Protein AF-A0A8A4TXS0-F1 (afdb_monomer_lite)

Organism: Sulfidibacter corallicola (NCBI:txid2818388)

Radius of gyration: 33.43 Å; chains: 1; bounding box: 64×79×86 Å

Structure (mmCIF, N/CA/C/O backbone):
data_AF-A0A8A4TXS0-F1
#
_entry.id   AF-A0A8A4TXS0-F1
#
loop_
_atom_site.group_PDB
_atom_site.id
_atom_site.type_symbol
_atom_site.label_atom_id
_atom_site.label_alt_id
_atom_site.label_comp_id
_atom_site.label_asym_id
_atom_site.label_entity_id
_atom_site.label_seq_id
_atom_site.pdbx_PDB_ins_code
_atom_site.Cartn_x
_atom_site.Cartn_y
_atom_site.Cartn_z
_atom_site.occupancy
_atom_site.B_iso_or_equiv
_atom_site.auth_seq_id
_atom_site.auth_comp_id
_atom_site.auth_asym_id
_atom_site.auth_atom_id
_atom_site.pdbx_PDB_model_num
ATOM 1 N N . MET A 1 1 ? 16.912 -12.244 -29.358 1.00 92.44 1 MET A N 1
ATOM 2 C CA . MET A 1 1 ? 16.672 -13.204 -28.238 1.00 92.44 1 MET A CA 1
ATOM 3 C C . MET A 1 1 ? 15.170 -13.400 -27.939 1.00 92.44 1 MET A C 1
ATOM 5 O O . MET A 1 1 ? 14.396 -12.482 -28.189 1.00 92.44 1 MET A O 1
ATOM 9 N N . GLN A 1 2 ? 14.747 -14.559 -27.403 1.00 96.00 2 GLN A N 1
ATOM 10 C CA . GLN A 1 2 ? 13.373 -14.809 -26.919 1.00 96.00 2 GLN A CA 1
ATOM 11 C C . GLN A 1 2 ? 13.394 -15.353 -25.478 1.00 96.00 2 GLN A C 1
ATOM 13 O O . GLN A 1 2 ? 14.174 -16.252 -25.176 1.00 96.00 2 GLN A O 1
ATOM 18 N N . LEU A 1 3 ? 12.545 -14.811 -24.601 1.00 96.94 3 LEU A N 1
ATOM 19 C CA . LEU A 1 3 ? 12.417 -15.172 -23.186 1.00 96.94 3 LEU A CA 1
ATOM 20 C C . LEU A 1 3 ? 11.009 -15.675 -22.868 1.00 96.94 3 LEU A C 1
ATOM 22 O O . LEU A 1 3 ? 10.027 -14.974 -23.108 1.00 96.94 3 LEU A O 1
ATOM 26 N N . ASP A 1 4 ? 10.912 -16.859 -22.271 1.00 98.06 4 ASP A N 1
ATOM 27 C CA . ASP A 1 4 ? 9.645 -17.430 -21.812 1.00 98.06 4 ASP A CA 1
ATOM 28 C C . ASP A 1 4 ? 9.462 -17.210 -20.305 1.00 98.06 4 ASP A C 1
ATOM 30 O O . ASP A 1 4 ? 10.236 -17.712 -19.491 1.00 98.06 4 ASP A O 1
ATOM 34 N N . LEU A 1 5 ? 8.441 -16.434 -19.936 1.00 97.94 5 LEU A N 1
ATOM 35 C CA . LEU A 1 5 ? 8.094 -16.079 -18.557 1.00 97.94 5 LEU A CA 1
ATOM 36 C C . LEU A 1 5 ? 6.723 -16.626 -18.141 1.00 97.94 5 LEU A C 1
ATOM 38 O O . LEU A 1 5 ? 6.104 -16.102 -17.211 1.00 97.94 5 LEU A O 1
ATOM 42 N N . ARG A 1 6 ? 6.206 -17.644 -18.833 1.00 97.62 6 ARG A N 1
ATOM 43 C CA . ARG A 1 6 ? 4.956 -18.302 -18.432 1.00 97.62 6 ARG A CA 1
ATOM 44 C C . ARG A 1 6 ? 5.103 -18.963 -17.063 1.00 97.62 6 ARG A C 1
ATOM 46 O O . ARG A 1 6 ? 6.147 -19.532 -16.747 1.00 97.62 6 ARG A O 1
ATOM 53 N N . GLY A 1 7 ? 4.071 -18.837 -16.231 1.00 96.62 7 GLY A N 1
ATOM 54 C CA . GLY A 1 7 ? 4.078 -19.342 -14.853 1.00 96.62 7 GLY A CA 1
ATOM 55 C C . GLY A 1 7 ? 5.021 -18.616 -13.881 1.00 96.62 7 GLY A C 1
ATOM 56 O O . GLY A 1 7 ? 5.076 -18.985 -12.709 1.00 96.62 7 GLY A O 1
ATOM 57 N N . GLN A 1 8 ? 5.750 -17.583 -14.318 1.00 97.75 8 GLN A N 1
ATOM 58 C CA . GLN A 1 8 ? 6.626 -16.809 -13.438 1.00 97.75 8 GLN A CA 1
ATOM 59 C C . GLN A 1 8 ? 5.833 -15.785 -12.623 1.00 97.75 8 GLN A C 1
ATOM 61 O O . GLN A 1 8 ? 4.894 -15.150 -13.111 1.00 97.75 8 GLN A O 1
ATOM 66 N N . THR A 1 9 ? 6.253 -15.562 -11.376 1.00 96.94 9 THR A N 1
ATOM 67 C CA . THR A 1 9 ? 5.721 -14.451 -10.574 1.00 96.94 9 THR A CA 1
ATOM 68 C C . THR A 1 9 ? 6.186 -13.106 -11.138 1.00 96.94 9 THR A C 1
ATOM 70 O O . THR A 1 9 ? 7.223 -13.013 -11.797 1.00 96.94 9 THR A O 1
ATOM 73 N N . VAL A 1 10 ? 5.459 -12.025 -10.830 1.00 96.06 10 VAL A N 1
ATOM 74 C CA . VAL A 1 10 ? 5.816 -10.660 -11.268 1.00 96.06 10 VAL A CA 1
ATOM 75 C C . VAL A 1 10 ? 7.258 -10.301 -10.886 1.00 96.06 10 VAL A C 1
ATOM 77 O O . VAL A 1 10 ? 7.999 -9.760 -11.704 1.00 96.06 10 VAL A O 1
ATOM 80 N N . THR A 1 11 ? 7.677 -10.638 -9.664 1.00 95.81 11 THR A N 1
ATOM 81 C CA . THR A 1 11 ? 9.030 -10.356 -9.167 1.00 95.81 11 THR A CA 1
ATOM 82 C C . THR A 1 11 ? 10.101 -11.108 -9.962 1.00 95.81 11 THR A C 1
ATOM 84 O O . THR A 1 11 ? 11.094 -10.502 -10.362 1.00 95.81 11 THR A O 1
ATOM 87 N N . GLN A 1 12 ? 9.888 -12.401 -10.236 1.00 97.31 12 GLN A N 1
ATOM 88 C CA . GLN A 1 12 ? 10.810 -13.224 -11.029 1.00 97.31 12 GLN A CA 1
ATOM 89 C C . GLN A 1 12 ? 10.898 -12.729 -12.473 1.00 97.31 12 GLN A C 1
ATOM 91 O O . GLN A 1 12 ? 11.994 -12.520 -12.982 1.00 97.31 12 GLN A O 1
ATOM 96 N N . ALA A 1 13 ? 9.753 -12.460 -13.104 1.00 97.94 13 ALA A N 1
ATOM 97 C CA . ALA A 1 13 ? 9.686 -11.954 -14.469 1.00 97.94 13 ALA A CA 1
ATOM 98 C C . ALA A 1 13 ? 10.489 -10.653 -14.641 1.00 97.94 13 ALA A C 1
ATOM 100 O O . ALA A 1 13 ? 11.271 -10.524 -15.581 1.00 97.94 13 ALA A O 1
ATOM 101 N N . ILE A 1 14 ? 10.354 -9.704 -13.707 1.00 97.75 14 ILE A N 1
ATOM 102 C CA . ILE A 1 14 ? 11.114 -8.445 -13.738 1.00 97.75 14 ILE A CA 1
ATOM 103 C C . ILE A 1 14 ? 12.617 -8.692 -13.562 1.00 97.75 14 ILE A C 1
ATOM 105 O O . ILE A 1 14 ? 13.412 -8.038 -14.235 1.00 97.75 14 ILE A O 1
ATOM 109 N N . ALA A 1 15 ? 13.016 -9.602 -12.669 1.00 97.56 15 ALA A N 1
ATOM 110 C CA . ALA A 1 15 ? 14.424 -9.919 -12.441 1.00 97.56 15 ALA A CA 1
ATOM 111 C C . ALA A 1 15 ? 15.074 -10.534 -13.690 1.00 97.56 15 ALA A C 1
ATOM 113 O O . ALA A 1 15 ? 16.132 -10.072 -14.111 1.00 97.56 15 ALA A O 1
ATOM 114 N N . ILE A 1 16 ? 14.398 -11.497 -14.325 1.00 97.62 16 ILE A N 1
ATOM 115 C CA . ILE A 1 16 ? 14.881 -12.153 -15.546 1.00 97.62 16 ILE A CA 1
ATOM 116 C C . ILE A 1 16 ? 15.005 -11.136 -16.691 1.00 97.62 16 ILE A C 1
ATOM 118 O O . ILE A 1 16 ? 16.021 -11.103 -17.377 1.00 97.62 16 ILE A O 1
ATOM 122 N N . VAL A 1 17 ? 14.009 -10.261 -16.877 1.00 97.19 17 VAL A N 1
ATOM 123 C CA . VAL A 1 17 ? 14.053 -9.234 -17.934 1.00 97.19 17 VAL A CA 1
ATOM 124 C C . VAL A 1 17 ? 15.145 -8.196 -17.685 1.00 97.19 17 VAL A C 1
ATOM 126 O O . VAL A 1 17 ? 15.748 -7.723 -18.640 1.00 97.19 17 VAL A O 1
ATOM 129 N N . ARG A 1 18 ? 15.425 -7.835 -16.427 1.00 96.44 18 ARG A N 1
ATOM 130 C CA . ARG A 1 18 ? 16.551 -6.945 -16.098 1.00 96.44 18 ARG A CA 1
ATOM 131 C C . ARG A 1 18 ? 17.886 -7.578 -16.457 1.00 96.44 18 ARG A C 1
ATOM 133 O O . ARG A 1 18 ? 18.656 -6.942 -17.157 1.00 96.44 18 ARG A O 1
ATOM 140 N N . GLN A 1 19 ? 18.095 -8.827 -16.050 1.00 95.88 19 GLN A N 1
ATOM 141 C CA . GLN A 1 19 ? 19.307 -9.565 -16.392 1.00 95.88 19 GLN A CA 1
ATOM 142 C C . GLN A 1 19 ? 19.479 -9.655 -17.915 1.00 95.88 19 GLN A C 1
ATOM 144 O O . GLN A 1 19 ? 20.524 -9.310 -18.447 1.00 95.88 19 GLN A O 1
ATOM 149 N N . ALA A 1 20 ? 18.405 -9.995 -18.631 1.00 95.31 20 ALA A N 1
ATOM 150 C CA . ALA A 1 20 ? 18.398 -10.034 -20.088 1.00 95.31 20 ALA A CA 1
ATOM 151 C C . ALA A 1 20 ? 18.689 -8.671 -20.742 1.00 95.31 20 ALA A C 1
ATOM 153 O O . ALA A 1 20 ? 19.286 -8.635 -21.809 1.00 95.31 20 ALA A O 1
ATOM 154 N N . LEU A 1 21 ? 18.266 -7.556 -20.137 1.00 93.75 21 LEU A N 1
ATOM 155 C CA . LEU A 1 21 ? 18.580 -6.206 -20.621 1.00 93.75 21 LEU A CA 1
ATOM 156 C C . LEU A 1 21 ? 20.041 -5.818 -20.390 1.00 93.75 21 LEU A C 1
ATOM 158 O O . LEU A 1 21 ? 20.568 -5.027 -21.169 1.00 93.75 21 LEU A O 1
ATOM 162 N N . ASP A 1 22 ? 20.655 -6.327 -19.325 1.00 92.44 22 ASP A N 1
ATOM 163 C CA . ASP A 1 22 ? 22.059 -6.076 -19.003 1.00 92.44 22 ASP A CA 1
ATOM 164 C C . ASP A 1 22 ? 22.991 -6.924 -19.890 1.00 92.44 22 ASP A C 1
ATOM 166 O O . ASP A 1 22 ? 24.043 -6.438 -20.302 1.00 92.44 22 ASP A O 1
ATOM 170 N N . ASP A 1 23 ? 22.564 -8.142 -20.245 1.00 91.25 23 ASP A N 1
ATOM 171 C CA . ASP A 1 23 ? 23.327 -9.087 -21.074 1.00 91.25 23 ASP A CA 1
ATOM 172 C C . ASP A 1 23 ? 23.085 -8.916 -22.590 1.00 91.25 23 ASP A C 1
ATOM 174 O O . ASP A 1 23 ? 23.825 -9.463 -23.409 1.00 91.25 23 ASP A O 1
ATOM 178 N N . ALA A 1 24 ? 22.038 -8.191 -23.001 1.00 88.44 24 ALA A N 1
ATOM 179 C CA . ALA A 1 24 ? 21.684 -8.058 -24.413 1.00 88.44 24 ALA A CA 1
ATOM 180 C C . ALA A 1 24 ? 22.645 -7.130 -25.176 1.00 88.44 24 ALA A C 1
ATOM 182 O O . ALA A 1 24 ? 22.600 -5.907 -25.036 1.00 88.44 24 ALA A O 1
ATOM 183 N N . GLU A 1 25 ? 23.431 -7.714 -26.082 1.00 82.25 25 GLU A N 1
ATOM 184 C CA . GLU A 1 25 ? 24.101 -6.987 -27.172 1.00 82.25 25 GLU A CA 1
ATOM 185 C C . GLU A 1 25 ? 23.137 -6.672 -28.335 1.00 82.25 25 GLU A C 1
ATOM 187 O O . GLU A 1 25 ? 23.331 -5.708 -29.081 1.00 82.25 25 GLU A O 1
ATOM 192 N N . ASP A 1 26 ? 22.070 -7.470 -28.467 1.00 75.25 26 ASP A N 1
ATOM 193 C CA . ASP A 1 26 ? 21.032 -7.328 -29.489 1.00 75.25 26 ASP A CA 1
ATOM 194 C C . ASP A 1 26 ? 20.205 -6.048 -29.306 1.00 75.25 26 ASP A C 1
ATOM 196 O O . ASP A 1 26 ? 19.990 -5.570 -28.192 1.00 75.25 26 ASP A O 1
ATOM 200 N N . THR A 1 27 ? 19.661 -5.537 -30.417 1.00 82.12 27 THR A N 1
ATOM 201 C CA . THR A 1 27 ? 18.795 -4.342 -30.455 1.00 82.12 27 THR A CA 1
ATOM 202 C C . THR A 1 27 ? 17.325 -4.621 -30.137 1.00 82.12 27 THR A C 1
ATOM 204 O O . THR A 1 27 ? 16.600 -3.683 -29.795 1.00 82.12 27 THR A O 1
ATOM 207 N N . GLU A 1 28 ? 16.857 -5.872 -30.247 1.00 93.94 28 GLU A N 1
ATOM 208 C CA . GLU A 1 28 ? 15.466 -6.250 -29.962 1.00 93.94 28 GLU A CA 1
ATOM 209 C C . GLU A 1 28 ? 15.355 -7.684 -29.402 1.00 93.94 28 GLU A C 1
ATOM 211 O O . GLU A 1 28 ? 16.014 -8.612 -29.880 1.00 93.94 28 GLU A O 1
ATOM 216 N N . PHE A 1 29 ? 14.491 -7.895 -28.401 1.00 95.44 29 PHE A N 1
ATOM 217 C CA . PHE A 1 29 ? 14.144 -9.236 -27.911 1.00 95.44 29 PHE A CA 1
ATOM 218 C C . PHE A 1 29 ? 12.665 -9.366 -27.531 1.00 95.44 29 PHE A C 1
ATOM 220 O O . PHE A 1 29 ? 11.990 -8.383 -27.216 1.00 95.44 29 PHE A O 1
ATOM 227 N N . GLU A 1 30 ? 12.156 -10.598 -27.579 1.00 96.75 30 GLU A N 1
ATOM 228 C CA . GLU A 1 30 ? 10.759 -10.925 -27.288 1.00 96.75 30 GLU A CA 1
ATOM 229 C C . GLU A 1 30 ? 10.609 -11.598 -25.925 1.00 96.75 30 GLU A C 1
ATOM 231 O O . GLU A 1 30 ? 11.392 -12.471 -25.564 1.00 96.75 30 GLU A O 1
ATOM 236 N N . VAL A 1 31 ? 9.566 -11.232 -25.186 1.00 97.69 31 VAL A N 1
ATOM 237 C CA . VAL A 1 31 ? 9.211 -11.819 -23.893 1.00 97.69 31 VAL A CA 1
ATOM 238 C C . VAL A 1 31 ? 7.793 -12.372 -23.969 1.00 97.69 31 VAL A C 1
ATOM 240 O O . VAL A 1 31 ? 6.864 -11.639 -24.301 1.00 97.69 31 VAL A O 1
ATOM 243 N N . ILE A 1 32 ? 7.607 -13.648 -23.650 1.00 98.25 32 ILE A N 1
ATOM 244 C CA . ILE A 1 32 ? 6.308 -14.325 -23.671 1.00 98.25 32 ILE A CA 1
ATOM 245 C C . ILE A 1 32 ? 5.803 -14.482 -22.237 1.00 98.25 32 ILE A C 1
ATOM 247 O O . ILE A 1 32 ? 6.522 -14.976 -21.376 1.00 98.25 32 ILE A O 1
ATOM 251 N N . THR A 1 33 ? 4.560 -14.090 -21.966 1.00 98.06 33 THR A N 1
ATOM 252 C CA . THR A 1 33 ? 3.911 -14.300 -20.662 1.00 98.06 33 THR A CA 1
ATOM 253 C C . THR A 1 33 ? 2.434 -14.643 -20.834 1.00 98.06 33 THR A C 1
ATOM 255 O O . THR A 1 33 ? 1.785 -14.181 -21.766 1.00 98.06 33 THR A O 1
ATOM 258 N N . ASP A 1 34 ? 1.889 -15.460 -19.943 1.00 97.62 34 ASP A N 1
ATOM 259 C CA . ASP A 1 34 ? 0.471 -15.836 -19.862 1.00 97.62 34 ASP A CA 1
ATOM 260 C C . ASP A 1 34 ? -0.335 -14.927 -18.917 1.00 97.62 34 ASP A C 1
ATOM 262 O O . ASP A 1 34 ? -1.563 -14.983 -18.889 1.00 97.62 34 ASP A O 1
ATOM 266 N N . SER A 1 35 ? 0.337 -14.048 -18.168 1.00 97.56 35 SER A N 1
ATOM 267 C CA . SER A 1 35 ? -0.288 -13.205 -17.151 1.00 97.56 35 SER A CA 1
ATOM 268 C C . SER A 1 35 ? -0.388 -11.744 -17.583 1.00 97.56 35 SER A C 1
ATOM 270 O O . SER A 1 35 ? 0.608 -11.062 -17.844 1.00 97.56 35 SER A O 1
ATOM 272 N N . GLU A 1 36 ? -1.613 -11.214 -17.582 1.00 96.94 36 GLU A N 1
ATOM 273 C CA . GLU A 1 36 ? -1.869 -9.793 -17.844 1.00 96.94 36 GLU A CA 1
ATOM 274 C C . GLU A 1 36 ? -1.258 -8.885 -16.762 1.00 96.94 36 GLU A C 1
ATOM 276 O O . GLU A 1 36 ? -0.778 -7.786 -17.057 1.00 96.94 36 GLU A O 1
ATOM 281 N N . VAL A 1 37 ? -1.190 -9.374 -15.519 1.00 96.00 37 VAL A N 1
ATOM 282 C CA . VAL A 1 37 ? -0.549 -8.661 -14.406 1.00 96.00 37 VAL A CA 1
ATOM 283 C C . VAL A 1 37 ? 0.957 -8.549 -14.645 1.00 96.00 37 VAL A C 1
ATOM 285 O O . VAL A 1 37 ? 1.532 -7.474 -14.457 1.00 96.00 37 VAL A O 1
ATOM 288 N N . VAL A 1 38 ? 1.602 -9.626 -15.103 1.00 97.31 38 VAL A N 1
ATOM 289 C CA . VAL A 1 38 ? 3.035 -9.620 -15.442 1.00 97.31 38 VAL A CA 1
ATOM 290 C C . VAL A 1 38 ? 3.302 -8.671 -16.610 1.00 97.31 38 VAL A C 1
ATOM 292 O O . VAL A 1 38 ? 4.197 -7.835 -16.513 1.00 97.31 38 VAL A O 1
ATOM 295 N N . LYS A 1 39 ? 2.475 -8.706 -17.663 1.00 97.12 39 LYS A N 1
ATOM 296 C CA . LYS A 1 39 ? 2.551 -7.784 -18.809 1.00 97.12 39 LYS A CA 1
ATOM 297 C C . LYS A 1 39 ? 2.554 -6.308 -18.379 1.00 97.12 39 LYS A C 1
ATOM 299 O O . LYS A 1 39 ? 3.436 -5.557 -18.795 1.00 97.12 39 LYS A O 1
ATOM 304 N N . LEU A 1 40 ? 1.583 -5.885 -17.562 1.00 96.19 40 LEU A N 1
ATOM 305 C CA . LEU A 1 40 ? 1.457 -4.485 -17.128 1.00 96.19 40 LEU A CA 1
ATOM 306 C C . LEU A 1 40 ? 2.629 -4.050 -16.232 1.00 96.19 40 LEU A C 1
ATOM 308 O O . LEU A 1 40 ? 3.128 -2.929 -16.325 1.00 96.19 40 LEU A O 1
ATOM 312 N N . ASN A 1 41 ? 3.098 -4.940 -15.361 1.00 96.81 41 ASN A N 1
ATOM 313 C CA . ASN A 1 41 ? 4.240 -4.634 -14.504 1.00 96.81 41 ASN A CA 1
ATOM 314 C C . ASN A 1 41 ? 5.550 -4.566 -15.298 1.00 96.81 41 ASN A C 1
ATOM 316 O O . ASN A 1 41 ? 6.355 -3.662 -15.063 1.00 96.81 41 ASN A O 1
ATOM 320 N N . LEU A 1 42 ? 5.736 -5.451 -16.282 1.00 97.00 42 LEU A N 1
ATOM 321 C CA . LEU A 1 42 ? 6.872 -5.405 -17.199 1.00 97.00 42 LEU A CA 1
ATOM 322 C C . LEU A 1 42 ? 6.883 -4.112 -18.016 1.00 97.00 42 LEU A C 1
ATOM 324 O O . LEU A 1 42 ? 7.932 -3.479 -18.095 1.00 97.00 42 LEU A O 1
ATOM 328 N N . SER A 1 43 ? 5.740 -3.658 -18.548 1.00 95.69 43 SER A N 1
ATOM 329 C CA . SER A 1 43 ? 5.680 -2.397 -19.307 1.00 95.69 43 SER A CA 1
ATOM 330 C C . SER A 1 43 ? 6.185 -1.215 -18.486 1.00 95.69 43 SER A C 1
ATOM 332 O O . SER A 1 43 ? 7.006 -0.422 -18.948 1.00 95.69 43 SER A O 1
ATOM 334 N N . ASN A 1 44 ? 5.737 -1.133 -17.233 1.00 95.75 44 ASN A N 1
ATOM 335 C CA . ASN A 1 44 ? 6.125 -0.072 -16.314 1.00 95.75 44 ASN A CA 1
ATOM 336 C C . ASN A 1 44 ? 7.599 -0.179 -15.910 1.00 95.75 44 ASN A C 1
ATOM 338 O O . ASN A 1 44 ? 8.288 0.838 -15.824 1.00 95.75 44 ASN A O 1
ATOM 342 N N . ALA A 1 45 ? 8.094 -1.393 -15.662 1.00 96.38 45 ALA A N 1
ATOM 343 C CA . ALA A 1 45 ? 9.489 -1.625 -15.309 1.00 96.38 45 ALA A CA 1
ATOM 344 C C . ALA A 1 45 ? 10.437 -1.258 -16.463 1.00 96.38 45 ALA A C 1
ATOM 346 O O . ALA A 1 45 ? 11.408 -0.536 -16.245 1.00 96.38 45 ALA A O 1
ATOM 347 N N . ILE A 1 46 ? 10.124 -1.687 -17.687 1.00 95.50 46 ILE A N 1
ATOM 348 C CA . ILE A 1 46 ? 10.917 -1.430 -18.897 1.00 95.50 46 ILE A CA 1
ATOM 349 C C . ILE A 1 46 ? 10.920 0.069 -19.237 1.00 95.50 46 ILE A C 1
ATOM 351 O O . ILE A 1 46 ? 11.981 0.644 -19.484 1.00 95.50 46 ILE A O 1
ATOM 355 N N . ALA A 1 47 ? 9.762 0.734 -19.157 1.00 93.75 47 ALA A N 1
ATOM 356 C CA . ALA A 1 47 ? 9.659 2.176 -19.386 1.00 93.75 47 ALA A CA 1
ATOM 357 C C . ALA A 1 47 ? 10.478 2.991 -18.369 1.00 93.75 47 ALA A C 1
ATOM 359 O O . ALA A 1 47 ? 11.143 3.958 -18.741 1.00 93.75 47 ALA A O 1
ATOM 360 N N . LYS A 1 48 ? 10.491 2.583 -17.089 1.00 94.56 48 LYS A N 1
ATOM 361 C CA . LYS A 1 48 ? 11.324 3.213 -16.044 1.00 94.56 48 LYS A CA 1
ATOM 362 C C . LYS A 1 48 ? 12.821 3.086 -16.320 1.00 94.56 48 LYS A C 1
ATOM 364 O O . LYS A 1 48 ? 13.578 3.977 -15.947 1.00 94.56 48 LYS A O 1
ATOM 369 N N . LEU A 1 49 ? 13.239 2.006 -16.975 1.00 92.88 49 LEU A N 1
ATOM 370 C CA . LEU A 1 49 ? 14.623 1.795 -17.403 1.00 92.88 49 LEU A CA 1
ATOM 371 C C . LEU A 1 49 ? 14.979 2.583 -18.679 1.00 92.88 49 LEU A C 1
ATOM 373 O O . LEU A 1 49 ? 16.143 2.620 -19.073 1.00 92.88 49 LEU A O 1
ATOM 377 N N . GLY A 1 50 ? 14.003 3.264 -19.289 1.00 92.56 50 GLY A N 1
ATOM 378 C CA . GLY A 1 50 ? 14.196 4.100 -20.473 1.00 92.56 50 GLY A CA 1
ATOM 379 C C . GLY A 1 50 ? 14.126 3.341 -21.797 1.00 92.56 50 GLY A C 1
ATOM 380 O O . GLY A 1 50 ? 14.548 3.884 -22.816 1.00 92.56 50 GLY A O 1
ATOM 381 N N . TYR A 1 51 ? 13.600 2.115 -21.796 1.00 94.00 51 TYR A N 1
ATOM 382 C CA . TYR A 1 51 ? 13.428 1.303 -22.999 1.00 94.00 51 TYR A CA 1
ATOM 383 C C . TYR A 1 51 ? 11.994 1.388 -23.531 1.00 94.00 51 TYR A C 1
ATOM 385 O O . TYR A 1 51 ? 11.043 1.633 -22.784 1.00 94.00 51 TYR A O 1
ATOM 393 N N . GLN A 1 52 ? 11.834 1.161 -24.836 1.00 93.50 52 GLN A N 1
ATOM 394 C CA . GLN A 1 52 ? 10.521 1.078 -25.473 1.00 93.50 52 GLN A CA 1
ATOM 395 C C . GLN A 1 52 ? 10.075 -0.381 -25.563 1.00 93.50 52 GLN A C 1
ATOM 397 O O . GLN A 1 52 ? 10.865 -1.262 -25.902 1.00 93.50 52 GLN A O 1
ATOM 402 N N . CYS A 1 53 ? 8.797 -0.632 -25.287 1.00 95.25 53 CYS A N 1
ATOM 403 C CA . CYS A 1 53 ? 8.184 -1.945 -25.445 1.00 95.25 53 CYS A CA 1
ATOM 404 C C . CYS A 1 53 ? 6.891 -1.853 -26.258 1.00 95.25 53 CYS A C 1
ATOM 406 O O . CYS A 1 53 ? 6.142 -0.878 -26.160 1.00 95.25 53 CYS A O 1
ATOM 408 N N . ARG A 1 54 ? 6.629 -2.886 -27.060 1.00 96.69 54 ARG A N 1
ATOM 409 C CA . ARG A 1 54 ? 5.383 -3.081 -27.804 1.00 96.69 54 ARG A CA 1
ATOM 410 C C . ARG A 1 54 ? 4.749 -4.394 -27.368 1.00 96.69 54 ARG A C 1
ATOM 412 O O . ARG A 1 54 ? 5.447 -5.380 -27.171 1.00 96.69 54 ARG A O 1
ATOM 419 N N . PHE A 1 55 ? 3.429 -4.394 -27.228 1.00 94.62 55 PHE A N 1
ATOM 420 C CA . PHE A 1 55 ? 2.668 -5.556 -26.783 1.00 94.62 55 PHE A CA 1
ATOM 421 C C . PHE A 1 55 ? 1.786 -6.066 -27.908 1.00 94.62 55 PHE A C 1
ATOM 423 O O . PHE A 1 55 ? 1.068 -5.287 -28.535 1.00 94.62 55 PHE A O 1
ATOM 430 N N . GLU A 1 56 ? 1.790 -7.375 -28.097 1.00 97.31 56 GLU A N 1
ATOM 431 C CA . GLU A 1 56 ? 0.892 -8.071 -29.004 1.00 97.31 56 GLU A CA 1
ATOM 432 C C . GLU A 1 56 ? 0.318 -9.301 -28.297 1.00 97.31 56 GLU A C 1
ATOM 434 O O . GLU A 1 56 ? 1.019 -10.012 -27.578 1.00 97.31 56 GLU A O 1
ATOM 439 N N . ARG A 1 57 ? -0.983 -9.549 -28.457 1.00 97.19 57 ARG A N 1
ATOM 440 C CA . ARG A 1 57 ? -1.624 -10.750 -27.913 1.00 97.19 57 ARG A CA 1
ATOM 441 C C . ARG A 1 57 ? -1.622 -11.830 -28.991 1.00 97.19 57 ARG A C 1
ATOM 443 O O . ARG A 1 57 ? -2.216 -11.624 -30.044 1.00 97.19 57 ARG A O 1
ATOM 450 N N . LYS A 1 58 ? -1.000 -12.979 -28.714 1.00 97.00 58 LYS A N 1
ATOM 451 C CA . LYS A 1 58 ? -0.963 -14.146 -29.609 1.00 97.00 58 LYS A CA 1
ATOM 452 C C . LYS A 1 58 ? -1.626 -15.333 -28.907 1.00 97.00 58 LYS A C 1
ATOM 454 O O . LYS A 1 58 ? -1.006 -16.047 -28.122 1.00 97.00 58 LYS A O 1
ATOM 459 N N . GLY A 1 59 ? -2.923 -15.513 -29.160 1.00 95.88 59 GLY A N 1
ATOM 460 C CA . GLY A 1 59 ? -3.736 -16.548 -28.516 1.00 95.88 59 GLY A CA 1
ATOM 461 C C . GLY A 1 59 ? -3.933 -16.298 -27.015 1.00 95.88 59 GLY A C 1
ATOM 462 O O . GLY A 1 59 ? -4.425 -15.239 -26.609 1.00 95.88 59 GLY A O 1
ATOM 463 N N . ALA A 1 60 ? -3.561 -17.286 -26.196 1.00 95.06 60 ALA A N 1
ATOM 464 C CA . ALA A 1 60 ? -3.627 -17.208 -24.734 1.00 95.06 60 ALA A CA 1
ATOM 465 C C . ALA A 1 60 ? -2.441 -16.452 -24.107 1.00 95.06 60 ALA A C 1
ATOM 467 O O . ALA A 1 60 ? -2.517 -16.070 -22.944 1.00 95.06 60 ALA A O 1
ATOM 468 N N . SER A 1 61 ? -1.380 -16.203 -24.877 1.00 97.00 61 SER A N 1
ATOM 469 C CA . SER A 1 61 ? -0.163 -15.557 -24.393 1.00 97.00 61 SER A CA 1
ATOM 470 C C . SER A 1 61 ? -0.045 -14.115 -24.890 1.00 97.00 61 SER A C 1
ATOM 472 O O . SER A 1 61 ? -0.561 -13.727 -25.944 1.00 97.00 61 SER A O 1
ATOM 474 N N . PHE A 1 62 ? 0.690 -13.313 -24.133 1.00 97.50 62 PHE A N 1
ATOM 475 C CA . PHE A 1 62 ? 1.142 -11.980 -24.494 1.00 97.50 62 PHE A CA 1
ATOM 476 C C . PHE A 1 62 ? 2.606 -12.043 -24.916 1.00 97.50 62 PHE A C 1
ATOM 478 O O . PHE A 1 62 ? 3.429 -12.635 -24.221 1.00 97.50 62 PHE A O 1
ATOM 485 N N . VAL A 1 63 ? 2.925 -11.405 -26.038 1.00 97.88 63 VAL A N 1
ATOM 486 C CA . VAL A 1 63 ? 4.291 -11.222 -26.523 1.00 97.88 63 VAL A CA 1
ATOM 487 C C . VAL A 1 63 ? 4.659 -9.752 -26.366 1.00 97.88 63 VAL A C 1
ATOM 489 O O . VAL A 1 63 ? 3.943 -8.860 -26.828 1.00 97.88 63 VAL A O 1
ATOM 492 N N . VAL A 1 64 ? 5.760 -9.500 -25.667 1.00 96.44 64 VAL A N 1
ATOM 493 C CA . VAL A 1 64 ? 6.323 -8.173 -25.428 1.00 96.44 64 VAL A CA 1
ATOM 494 C C . VAL A 1 64 ? 7.610 -8.056 -26.225 1.00 96.44 64 VAL A C 1
ATOM 496 O O . VAL A 1 64 ? 8.587 -8.728 -25.917 1.00 96.44 64 VAL A O 1
ATOM 499 N N . THR A 1 65 ? 7.631 -7.195 -27.232 1.00 97.00 65 THR A N 1
ATOM 500 C CA . THR A 1 65 ? 8.851 -6.877 -27.978 1.00 97.00 65 THR A CA 1
ATOM 501 C C . THR A 1 65 ? 9.518 -5.676 -27.323 1.00 97.00 65 THR A C 1
ATOM 503 O O . THR A 1 65 ? 8.917 -4.600 -27.245 1.00 97.00 65 THR A O 1
ATOM 506 N N . VAL A 1 66 ? 10.744 -5.847 -26.836 1.00 96.19 66 VAL A N 1
ATOM 507 C CA . VAL A 1 66 ? 11.540 -4.798 -26.188 1.00 96.19 66 VAL A CA 1
ATOM 508 C C . VAL A 1 66 ? 12.621 -4.337 -27.152 1.00 96.19 66 VAL A C 1
ATOM 510 O O . VAL A 1 66 ? 13.366 -5.163 -27.669 1.00 96.19 66 VAL A O 1
ATOM 513 N N . LYS A 1 67 ? 12.705 -3.023 -27.393 1.00 93.88 67 LYS A N 1
ATOM 514 C CA . LYS A 1 67 ? 13.743 -2.420 -28.238 1.00 93.88 67 LYS A CA 1
ATOM 515 C C . LYS A 1 67 ? 14.818 -1.765 -27.373 1.00 93.88 67 LYS A C 1
ATOM 517 O O . LYS A 1 67 ? 14.569 -0.738 -26.732 1.00 93.88 67 LYS A O 1
ATOM 522 N N . THR A 1 68 ? 16.017 -2.329 -27.383 1.00 88.75 68 THR A N 1
ATOM 523 C CA . THR A 1 68 ? 17.242 -1.803 -26.765 1.00 88.75 68 THR A CA 1
ATOM 524 C C . THR A 1 68 ? 17.890 -0.793 -27.719 1.00 88.75 68 THR A C 1
ATOM 526 O O . THR A 1 68 ? 18.956 -0.988 -28.292 1.00 88.75 68 THR A O 1
ATOM 529 N N . GLY A 1 69 ? 17.211 0.336 -27.933 1.00 79.75 69 GLY A N 1
ATOM 530 C CA . GLY A 1 69 ? 17.810 1.481 -28.621 1.00 79.75 69 GLY A CA 1
ATOM 531 C C . GLY A 1 69 ? 18.824 2.200 -27.724 1.00 79.75 69 GLY A C 1
ATOM 532 O O . GLY A 1 69 ? 18.666 2.218 -26.501 1.00 79.75 69 GLY A O 1
ATOM 533 N N . LYS A 1 70 ? 19.840 2.854 -28.317 1.00 66.69 70 LYS A N 1
ATOM 534 C CA . LYS A 1 70 ? 20.734 3.788 -27.598 1.00 66.69 70 LYS A CA 1
ATOM 535 C C . LYS A 1 70 ? 19.873 4.715 -26.740 1.00 66.69 70 LYS A C 1
ATOM 537 O O . LYS A 1 70 ? 19.054 5.430 -27.312 1.00 66.69 70 LYS A O 1
ATOM 542 N N . LYS A 1 71 ? 20.052 4.679 -25.407 1.00 57.38 71 LYS A N 1
ATOM 543 C CA . LYS A 1 71 ? 19.279 5.438 -24.400 1.00 57.38 71 LYS A CA 1
ATOM 544 C C . LYS A 1 71 ? 18.943 6.836 -24.922 1.00 57.38 71 LYS A C 1
ATOM 546 O O . LYS A 1 71 ? 19.754 7.757 -24.815 1.00 57.38 71 LYS A O 1
ATOM 551 N N . SER A 1 72 ? 17.753 7.003 -25.498 1.00 51.41 72 SER A N 1
ATOM 552 C CA . SER A 1 72 ? 17.295 8.316 -25.926 1.00 51.41 72 SER A CA 1
ATOM 553 C C . SER A 1 72 ? 17.049 9.097 -24.646 1.00 51.41 72 SER A C 1
ATOM 555 O O . SER A 1 72 ? 16.193 8.722 -23.841 1.00 51.41 72 SER A O 1
ATOM 557 N N . ARG A 1 73 ? 17.862 10.127 -24.403 1.00 49.41 73 ARG A N 1
ATOM 558 C CA . ARG A 1 73 ? 17.738 10.990 -23.228 1.00 49.41 73 ARG A CA 1
ATOM 559 C C . ARG A 1 73 ? 16.289 11.492 -23.126 1.00 49.41 73 ARG A C 1
ATOM 561 O O . ARG A 1 73 ? 15.868 12.300 -23.938 1.00 49.41 73 ARG A O 1
ATOM 568 N N . LYS A 1 74 ? 15.588 10.997 -22.096 1.00 39.78 74 LYS A N 1
ATOM 569 C CA . LYS A 1 74 ? 14.243 11.354 -21.605 1.00 39.78 74 LYS A CA 1
ATOM 570 C C . LYS A 1 74 ? 13.082 11.229 -22.618 1.00 39.78 74 LYS A C 1
ATOM 572 O O . LYS A 1 74 ? 12.921 12.094 -23.473 1.00 39.78 74 LYS A O 1
ATOM 577 N N . PRO A 1 75 ? 12.186 10.237 -22.456 1.00 47.38 75 PRO A N 1
ATOM 578 C CA . PRO A 1 75 ? 10.905 10.242 -23.146 1.00 47.38 75 PRO A CA 1
ATOM 579 C C . PRO A 1 75 ? 9.961 11.261 -22.488 1.00 47.38 75 PRO A C 1
ATOM 581 O O . PRO A 1 75 ? 9.648 11.176 -21.299 1.00 47.38 75 PRO A O 1
ATOM 584 N N . THR A 1 76 ? 9.505 12.236 -23.270 1.00 43.97 76 THR A N 1
ATOM 585 C CA . THR A 1 76 ? 8.327 13.054 -22.958 1.00 43.97 76 THR A CA 1
ATOM 586 C C . THR A 1 76 ? 7.105 12.127 -22.885 1.00 43.97 76 THR A C 1
ATOM 588 O O . THR A 1 76 ? 6.998 11.239 -23.734 1.00 43.97 76 THR A O 1
ATOM 591 N N . PRO A 1 77 ? 6.189 12.275 -21.909 1.00 47.16 77 PRO A N 1
ATOM 592 C CA . PRO A 1 77 ? 5.002 11.427 -21.811 1.00 47.16 77 PRO A CA 1
ATOM 593 C C . PRO A 1 77 ? 4.125 11.588 -23.062 1.00 47.16 77 PRO A C 1
ATOM 595 O O . PRO A 1 77 ? 3.395 12.566 -23.214 1.00 47.16 77 PRO A O 1
ATOM 598 N N . SER A 1 78 ? 4.248 10.628 -23.980 1.00 47.47 78 SER A N 1
ATOM 599 C CA . SER A 1 78 ? 3.440 10.513 -25.191 1.00 47.47 78 SER A CA 1
ATOM 600 C C . SER A 1 78 ? 2.062 9.975 -24.822 1.00 47.47 78 SER A C 1
ATOM 602 O O . SER A 1 78 ? 1.924 8.896 -24.243 1.00 47.47 78 SER A O 1
ATOM 604 N N . ASN A 1 79 ? 1.047 10.768 -25.139 1.00 42.72 79 ASN A N 1
ATOM 605 C CA . ASN A 1 79 ? -0.359 10.490 -24.914 1.00 42.72 79 ASN A CA 1
ATOM 606 C C . ASN A 1 79 ? -0.838 9.525 -26.016 1.00 42.72 79 ASN A C 1
ATOM 608 O O . ASN A 1 79 ? -1.006 9.934 -27.166 1.00 42.72 79 ASN A O 1
ATOM 612 N N . ASN A 1 80 ? -1.007 8.239 -25.694 1.00 41.69 80 ASN A N 1
ATOM 613 C CA . ASN A 1 80 ? -1.470 7.240 -26.660 1.00 41.69 80 ASN A CA 1
ATOM 614 C C . ASN A 1 80 ? -2.925 7.520 -27.064 1.00 41.69 80 ASN A C 1
ATOM 616 O O . ASN A 1 80 ? -3.860 7.267 -26.305 1.00 41.69 80 ASN A O 1
ATOM 620 N N . SER A 1 81 ? -3.097 8.009 -28.293 1.00 42.69 81 SER A N 1
ATOM 621 C CA . SER A 1 81 ? -4.361 7.989 -29.019 1.00 42.69 81 SER A CA 1
ATOM 622 C C . SER A 1 81 ? -4.597 6.585 -29.578 1.00 42.69 81 SER A C 1
ATOM 624 O O . SER A 1 81 ? -3.772 5.993 -30.269 1.00 42.69 81 SER A O 1
ATOM 626 N N . SER A 1 82 ? -5.744 6.034 -29.208 1.00 43.03 82 SER A N 1
ATOM 627 C CA . SER A 1 82 ? -6.257 4.738 -29.619 1.00 43.03 82 SER A CA 1
ATOM 628 C C . SER A 1 82 ? -6.720 4.751 -31.079 1.00 43.03 82 SER A C 1
ATOM 630 O O . SER A 1 82 ? -7.616 5.512 -31.440 1.00 43.03 82 SER A O 1
ATOM 632 N N . SER A 1 83 ? -6.192 3.831 -31.879 1.00 42.53 83 SER A N 1
ATOM 633 C CA . SER A 1 83 ? -6.823 3.285 -33.086 1.00 42.53 83 SER A CA 1
ATOM 634 C C . SER A 1 83 ? -6.826 1.761 -32.910 1.00 42.53 83 SER A C 1
ATOM 636 O O . SER A 1 83 ? -5.849 1.202 -32.429 1.00 42.53 83 SER A O 1
ATOM 638 N N . GLY A 1 84 ? -7.865 0.979 -33.162 1.00 39.44 84 GLY A N 1
ATOM 639 C CA . GLY A 1 84 ? -9.260 1.217 -33.471 1.00 39.44 84 GLY A CA 1
ATOM 640 C C . GLY A 1 84 ? -9.920 -0.165 -33.459 1.00 39.44 84 GLY A C 1
ATOM 641 O O . GLY A 1 84 ? -9.487 -1.053 -34.181 1.00 39.44 84 GLY A O 1
ATOM 642 N N . VAL A 1 85 ? -10.940 -0.361 -32.624 1.00 37.84 85 VAL A N 1
ATOM 643 C CA . VAL A 1 85 ? -11.933 -1.436 -32.771 1.00 37.84 85 VAL A CA 1
ATOM 644 C C . VAL A 1 85 ? -13.271 -0.791 -32.435 1.00 37.84 85 VAL A C 1
ATOM 646 O O . VAL A 1 85 ? -13.596 -0.560 -31.273 1.00 37.84 85 VAL A O 1
ATOM 649 N N . ARG A 1 86 ? -14.006 -0.404 -33.482 1.00 37.00 86 ARG A N 1
ATOM 650 C CA . ARG A 1 86 ? -15.364 0.140 -33.389 1.00 37.00 86 ARG A CA 1
ATOM 651 C C . ARG A 1 86 ? -16.289 -0.963 -32.867 1.00 37.00 86 ARG A C 1
ATOM 653 O O . ARG A 1 86 ? -16.560 -1.925 -33.578 1.00 37.00 86 ARG A O 1
ATOM 660 N N . ARG A 1 87 ? -16.807 -0.797 -31.653 1.00 40.59 87 ARG A N 1
ATOM 661 C CA . ARG A 1 87 ? -18.161 -1.240 -31.311 1.00 40.59 87 ARG A CA 1
ATOM 662 C C . ARG A 1 87 ? -18.974 0.019 -31.061 1.00 40.59 87 ARG A C 1
ATOM 664 O O . ARG A 1 87 ? -18.549 0.875 -30.289 1.00 40.59 87 ARG A O 1
ATOM 671 N N . GLU A 1 88 ? -20.077 0.153 -31.788 1.00 43.53 88 GLU A N 1
ATOM 672 C CA . GLU A 1 88 ? -21.071 1.200 -31.580 1.00 43.53 88 GLU A CA 1
ATOM 673 C C . GLU A 1 88 ? -21.575 1.125 -30.140 1.00 43.53 88 GLU A C 1
ATOM 675 O O . GLU A 1 88 ? -22.262 0.185 -29.752 1.00 43.53 88 GLU A O 1
ATOM 680 N N . ILE A 1 89 ? -21.202 2.115 -29.337 1.00 42.06 89 ILE A N 1
ATOM 681 C CA . ILE A 1 89 ? -21.894 2.435 -28.096 1.00 42.06 89 ILE A CA 1
ATOM 682 C C . ILE A 1 89 ? -22.280 3.903 -28.239 1.00 42.06 89 ILE A C 1
ATOM 684 O O . ILE A 1 89 ? -21.426 4.764 -28.459 1.00 42.06 89 ILE A O 1
ATOM 688 N N . SER A 1 90 ? -23.584 4.157 -28.206 1.00 44.06 90 SER A N 1
ATOM 689 C CA . SER A 1 90 ? -24.209 5.469 -28.345 1.00 44.06 90 SER A CA 1
ATOM 690 C C . SER A 1 90 ? -23.573 6.493 -27.403 1.00 44.06 90 SER A C 1
ATOM 692 O O . SER A 1 90 ? -23.569 6.317 -26.182 1.00 44.06 90 SER A O 1
ATOM 694 N N . ALA A 1 91 ? -23.037 7.564 -27.985 1.00 37.00 91 ALA A N 1
ATOM 695 C CA . ALA A 1 91 ? -22.375 8.648 -27.282 1.00 37.00 91 ALA A CA 1
ATOM 696 C C . ALA A 1 91 ? -23.364 9.455 -26.425 1.00 37.00 91 ALA A C 1
ATOM 698 O O . ALA A 1 91 ? -24.303 10.056 -26.943 1.00 37.00 91 ALA A O 1
ATOM 699 N N . PHE A 1 92 ? -23.101 9.534 -25.121 1.00 38.19 92 PHE A N 1
ATOM 700 C CA . PHE A 1 92 ? -23.578 10.646 -24.303 1.00 38.19 92 PHE A CA 1
ATOM 701 C C . PHE A 1 92 ? -22.744 11.894 -24.638 1.00 38.19 92 PHE A C 1
ATOM 703 O O . PHE A 1 92 ? -21.513 11.796 -24.691 1.00 38.19 92 PHE A O 1
ATOM 710 N N . PRO A 1 93 ? -23.359 13.069 -24.861 1.00 45.50 93 PRO A N 1
ATOM 711 C CA . PRO A 1 93 ? -22.615 14.277 -25.188 1.00 45.50 93 PRO A CA 1
ATOM 712 C C . PRO A 1 93 ? -21.809 14.737 -23.969 1.00 45.50 93 PRO A C 1
ATOM 714 O O . PRO A 1 93 ? -22.361 15.166 -22.954 1.00 45.50 93 PRO A O 1
ATOM 717 N N . ALA A 1 94 ? -20.483 14.659 -24.075 1.00 42.66 94 ALA A N 1
ATOM 718 C CA . ALA A 1 94 ? -19.583 15.279 -23.118 1.00 42.66 94 ALA A CA 1
ATOM 719 C C . ALA A 1 94 ? -19.763 16.801 -23.200 1.00 42.66 94 ALA A C 1
ATOM 721 O O . ALA A 1 94 ? -19.372 17.429 -24.184 1.00 42.66 94 ALA A O 1
ATOM 722 N N . LYS A 1 95 ? -20.372 17.400 -22.169 1.00 50.56 95 LYS A N 1
ATOM 723 C CA . LYS A 1 95 ? -20.412 18.857 -22.019 1.00 50.56 95 LYS A CA 1
ATOM 724 C C . LYS A 1 95 ? -18.978 19.356 -21.858 1.00 50.56 95 LYS A C 1
ATOM 726 O O . LYS A 1 95 ? -18.344 19.139 -20.828 1.00 50.56 95 LYS A O 1
ATOM 731 N N . THR A 1 96 ? -18.465 20.013 -22.891 1.00 48.66 96 THR A N 1
ATOM 732 C CA . THR A 1 96 ? -17.253 20.826 -22.821 1.00 48.66 96 THR A CA 1
ATOM 733 C C . THR A 1 96 ? -17.489 21.934 -21.807 1.00 48.66 96 THR A C 1
ATOM 735 O O . THR A 1 96 ? -18.240 22.869 -22.072 1.00 48.66 96 THR A O 1
ATOM 738 N N . VAL A 1 97 ? -16.891 21.801 -20.624 1.00 60.62 97 VAL A N 1
ATOM 739 C CA . VAL A 1 97 ? -16.925 22.852 -19.606 1.00 60.62 97 VAL A CA 1
ATOM 740 C C . VAL A 1 97 ? -16.100 24.021 -20.127 1.00 60.62 97 VAL A C 1
ATOM 742 O O . VAL A 1 97 ? -14.892 23.891 -20.353 1.00 60.62 97 VAL A O 1
ATOM 745 N N . ASP A 1 98 ? -16.768 25.149 -20.347 1.00 73.38 98 ASP A N 1
ATOM 746 C CA . ASP A 1 98 ? -16.137 26.375 -20.807 1.00 73.38 98 ASP A CA 1
ATOM 747 C C . ASP A 1 98 ? -15.130 26.860 -19.752 1.00 73.38 98 ASP A C 1
ATOM 749 O O . ASP A 1 98 ? -15.444 27.081 -18.578 1.00 73.38 98 ASP A O 1
ATOM 753 N N . ARG A 1 99 ? -13.874 27.033 -20.176 1.00 69.12 99 ARG A N 1
ATOM 754 C CA . ARG A 1 99 ? -12.802 27.565 -19.325 1.00 69.12 99 ARG A CA 1
ATOM 755 C C . ARG A 1 99 ? -13.123 28.980 -18.825 1.00 69.12 99 ARG A C 1
ATOM 757 O O . ARG A 1 99 ? -12.570 29.376 -17.796 1.00 69.12 99 ARG A O 1
ATOM 764 N N . GLY A 1 100 ? -14.001 29.716 -19.512 1.00 88.31 100 GLY A N 1
ATOM 765 C CA . GLY A 1 100 ? -14.545 30.999 -19.068 1.00 88.31 100 GLY A CA 1
ATOM 766 C C . GLY A 1 100 ? -15.369 30.884 -17.783 1.00 88.31 100 GLY A C 1
ATOM 767 O O . GLY A 1 100 ? -15.107 31.611 -16.821 1.00 88.31 100 GLY A O 1
ATOM 768 N N . GLU A 1 101 ? -16.283 29.914 -17.704 1.00 78.88 101 GLU A N 1
ATOM 769 C CA . GLU A 1 101 ? -17.137 29.707 -16.524 1.00 78.88 101 GLU A CA 1
ATOM 770 C C . GLU A 1 101 ? -16.332 29.319 -15.281 1.00 78.88 101 GLU A C 1
ATOM 772 O O . GLU A 1 101 ? -16.593 29.817 -14.183 1.00 78.88 101 GLU A O 1
ATOM 777 N N . VAL A 1 102 ? -15.294 28.492 -15.448 1.00 76.56 102 VAL A N 1
ATOM 778 C CA . VAL A 1 102 ? -14.418 28.080 -14.338 1.00 76.56 102 VAL A CA 1
ATOM 779 C C . VAL A 1 102 ? -13.635 29.271 -13.774 1.00 76.56 102 VAL A C 1
ATOM 781 O O . VAL A 1 102 ? -13.437 29.367 -12.560 1.00 76.56 102 VAL A O 1
ATOM 784 N N . ARG A 1 103 ? -13.207 30.212 -14.627 1.00 85.38 103 ARG A N 1
ATOM 785 C CA . ARG A 1 103 ? -12.543 31.448 -14.180 1.00 85.38 103 ARG A CA 1
ATOM 786 C C . ARG A 1 103 ? -13.519 32.379 -13.460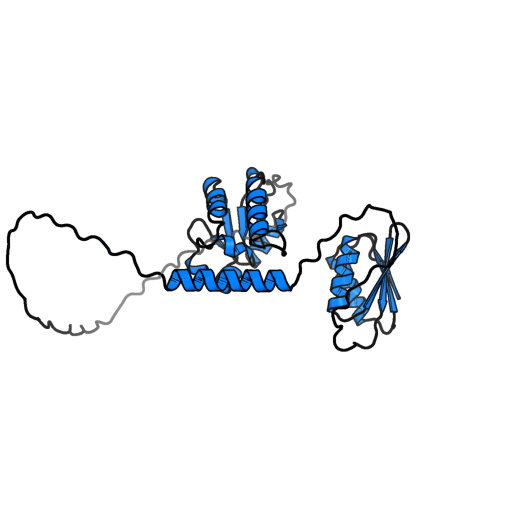 1.00 85.38 103 ARG A C 1
ATOM 788 O O . ARG A 1 103 ? -13.186 32.864 -12.381 1.00 85.38 103 ARG A O 1
ATOM 795 N N . ALA A 1 104 ? -14.731 32.548 -13.990 1.00 84.94 104 ALA A N 1
ATOM 796 C CA . ALA A 1 104 ? -15.771 33.358 -13.357 1.00 84.94 104 ALA A CA 1
ATOM 797 C C . ALA A 1 104 ? -16.196 32.799 -11.986 1.00 84.94 104 ALA A C 1
ATOM 799 O O . ALA A 1 104 ? -16.373 33.556 -11.033 1.00 84.94 104 ALA A O 1
ATOM 800 N N . ALA A 1 105 ? -16.299 31.473 -11.848 1.00 82.56 105 ALA A N 1
ATOM 801 C CA . ALA A 1 105 ? -16.616 30.826 -10.576 1.00 82.56 105 ALA A CA 1
ATOM 802 C C . ALA A 1 105 ? -15.537 31.079 -9.510 1.00 82.56 105 ALA A C 1
ATOM 804 O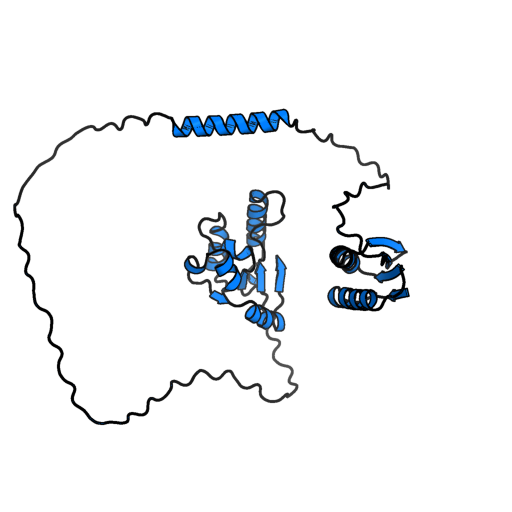 O . ALA A 1 105 ? -15.865 31.437 -8.381 1.00 82.56 105 ALA A O 1
ATOM 805 N N . ARG A 1 106 ? -14.252 30.981 -9.880 1.00 86.88 106 ARG A N 1
ATOM 806 C CA . ARG A 1 106 ? -13.133 31.275 -8.966 1.00 86.88 106 ARG A CA 1
ATOM 807 C C . ARG A 1 106 ? -13.093 32.739 -8.534 1.00 86.88 106 ARG A C 1
ATOM 809 O O . ARG A 1 106 ? -12.748 33.021 -7.389 1.00 86.88 106 ARG A O 1
ATOM 816 N N . GLN A 1 107 ? -13.448 33.658 -9.429 1.00 90.19 107 GLN A N 1
ATOM 817 C CA . GLN A 1 107 ? -13.481 35.084 -9.114 1.00 90.19 107 GLN A CA 1
ATOM 818 C C . GLN A 1 107 ? -14.615 35.423 -8.137 1.00 90.19 107 GLN A C 1
ATOM 820 O O . GLN A 1 107 ? -14.366 36.090 -7.136 1.00 90.19 107 GLN A O 1
ATOM 825 N N . ARG A 1 108 ? -15.811 34.850 -8.339 1.00 92.19 108 ARG A N 1
ATOM 826 C CA . ARG A 1 108 ? -16.934 34.983 -7.395 1.00 92.19 108 ARG A CA 1
ATOM 827 C C . ARG A 1 108 ? -16.599 34.446 -6.003 1.00 92.19 108 ARG A C 1
ATOM 829 O O . ARG A 1 108 ? -16.942 35.078 -5.009 1.00 92.19 108 ARG A O 1
ATOM 836 N N . ASP A 1 109 ? -15.908 33.312 -5.920 1.00 84.31 109 ASP A N 1
ATOM 837 C CA . ASP A 1 109 ? -15.507 32.729 -4.633 1.00 84.31 109 ASP A CA 1
ATOM 838 C C . ASP A 1 109 ? -14.481 33.593 -3.887 1.00 84.31 109 ASP A C 1
ATOM 840 O O . ASP A 1 109 ? -14.553 33.734 -2.662 1.00 84.31 109 ASP A O 1
ATOM 844 N N . ARG A 1 110 ? -13.550 34.218 -4.620 1.00 90.50 110 ARG A N 1
ATOM 845 C CA . ARG A 1 110 ? -12.592 35.170 -4.050 1.00 90.50 110 ARG A CA 1
ATOM 846 C C . ARG A 1 110 ? -13.299 36.408 -3.492 1.00 90.50 110 ARG A C 1
ATOM 848 O O . ARG A 1 110 ? -13.080 36.746 -2.331 1.00 90.50 110 ARG A O 1
ATOM 855 N N . GLU A 1 111 ? -14.202 37.013 -4.261 1.00 92.62 111 GLU A N 1
ATOM 856 C CA . GLU A 1 111 ? -14.988 38.175 -3.819 1.00 92.62 111 GLU A CA 1
ATOM 857 C C . GLU A 1 111 ? -15.854 37.853 -2.591 1.00 92.62 111 GLU A C 1
ATOM 859 O O . GLU A 1 111 ? -15.989 38.668 -1.676 1.00 92.62 111 GLU A O 1
ATOM 864 N N . ARG A 1 112 ? -16.410 36.637 -2.514 1.00 89.62 112 ARG A N 1
ATOM 865 C CA . ARG A 1 112 ? -17.217 36.200 -1.364 1.00 89.62 112 ARG A CA 1
ATOM 866 C C . ARG A 1 112 ? -16.392 36.070 -0.083 1.00 89.62 112 ARG A C 1
ATOM 868 O O . ARG A 1 112 ? -16.906 36.354 0.999 1.00 89.62 112 ARG A O 1
ATOM 875 N N . ARG A 1 113 ? -15.124 35.653 -0.193 1.00 83.62 113 ARG A N 1
ATOM 876 C CA . ARG A 1 113 ? -14.187 35.602 0.941 1.00 83.62 113 ARG A CA 1
ATOM 877 C C . ARG A 1 113 ? -13.787 36.999 1.400 1.00 83.62 113 ARG A C 1
ATOM 879 O O . ARG A 1 113 ? -13.847 37.259 2.596 1.00 83.62 113 ARG A O 1
ATOM 886 N N . GLU A 1 114 ? -13.470 37.894 0.468 1.00 88.56 114 GLU A N 1
ATOM 887 C CA . GLU A 1 114 ? -13.094 39.281 0.779 1.00 88.56 114 GLU A CA 1
ATOM 888 C C . GLU A 1 114 ? -14.254 40.057 1.439 1.00 88.56 114 GLU A C 1
ATOM 890 O O . GLU A 1 114 ? -14.041 40.821 2.380 1.00 88.56 114 GLU A O 1
ATOM 895 N N . ARG A 1 115 ? -15.510 39.794 1.047 1.00 85.31 115 ARG A N 1
ATOM 896 C CA . ARG A 1 115 ? -16.689 40.359 1.734 1.00 85.31 115 ARG A CA 1
ATOM 897 C C . ARG A 1 115 ? -16.885 39.830 3.154 1.00 85.31 115 ARG A C 1
ATOM 899 O O . ARG A 1 115 ? -17.386 40.562 3.997 1.00 85.31 115 ARG A O 1
ATOM 906 N N . ARG A 1 116 ? -16.509 38.578 3.432 1.00 79.62 116 ARG A N 1
ATOM 907 C CA . ARG A 1 116 ? -16.610 38.001 4.784 1.00 79.62 116 ARG A CA 1
ATOM 908 C C . ARG A 1 116 ? -15.563 38.560 5.737 1.00 79.62 116 ARG A C 1
ATOM 910 O O . ARG A 1 116 ? -15.865 38.722 6.910 1.00 79.62 116 ARG A O 1
ATOM 917 N N . THR A 1 117 ? -14.357 38.849 5.254 1.00 77.56 117 THR A N 1
ATOM 918 C CA . THR A 1 117 ? -13.290 39.415 6.095 1.00 77.56 117 THR A CA 1
ATOM 919 C C . THR A 1 117 ? -13.501 40.893 6.402 1.00 77.56 117 THR A C 1
ATOM 921 O O . THR A 1 117 ? -13.005 41.367 7.415 1.00 77.56 117 THR A O 1
ATOM 924 N N . ASN A 1 118 ? -14.253 41.602 5.556 1.00 77.38 118 ASN A N 1
ATOM 925 C CA . ASN A 1 118 ? -14.504 43.038 5.692 1.00 77.38 118 ASN A CA 1
ATOM 926 C C . ASN A 1 118 ? -15.924 43.369 6.178 1.00 77.38 118 ASN A C 1
ATOM 928 O O . ASN A 1 118 ? -16.324 44.531 6.126 1.00 77.38 118 ASN A O 1
ATOM 932 N N . ALA A 1 119 ? -16.706 42.376 6.612 1.00 76.25 119 ALA A N 1
ATOM 933 C CA . ALA A 1 119 ? -18.016 42.641 7.191 1.00 76.25 119 ALA A CA 1
ATOM 934 C C . ALA A 1 119 ? -17.828 43.372 8.539 1.00 76.25 119 ALA A C 1
ATOM 936 O O . ALA A 1 119 ? -17.125 42.845 9.405 1.00 76.25 119 ALA A O 1
ATOM 937 N N . PRO A 1 120 ? -18.399 44.578 8.718 1.00 68.31 120 PRO A N 1
ATOM 938 C CA . PRO A 1 120 ? -18.343 45.286 9.991 1.00 68.31 120 PRO A CA 1
ATOM 939 C C . PRO A 1 120 ? -19.019 44.423 11.058 1.00 68.31 120 PRO A C 1
ATOM 941 O O . PRO A 1 120 ? -20.134 43.950 10.852 1.00 68.31 120 PRO A O 1
ATOM 944 N N . GLY A 1 121 ? -18.304 44.164 12.155 1.00 62.88 121 GLY A N 1
ATOM 945 C CA . GLY A 1 121 ? -18.810 43.354 13.258 1.00 62.88 121 GLY A CA 1
ATOM 946 C C . GLY A 1 121 ? -20.095 43.950 13.822 1.00 62.88 121 GLY A C 1
ATOM 947 O O . GLY A 1 121 ? -20.172 45.162 14.032 1.00 62.88 121 GLY A O 1
ATOM 948 N N . ASP A 1 122 ? -21.089 43.094 14.049 1.00 55.22 122 ASP A N 1
ATOM 949 C CA . ASP A 1 122 ? -22.335 43.483 14.700 1.00 55.22 122 ASP A CA 1
ATOM 950 C C . ASP A 1 122 ? -22.033 44.111 16.076 1.00 55.22 122 ASP A C 1
ATOM 952 O O . ASP A 1 122 ? -21.172 43.606 16.811 1.00 55.22 122 ASP A O 1
ATOM 956 N N . PRO A 1 123 ? -22.698 45.221 16.442 1.00 58.62 123 PRO A N 1
ATOM 957 C CA . PRO A 1 123 ? -22.513 45.845 17.742 1.00 58.62 123 PRO A CA 1
ATOM 958 C C . PRO A 1 123 ? -22.973 44.884 18.844 1.00 58.62 123 PRO A C 1
ATOM 960 O O . PRO A 1 123 ? -24.114 44.432 18.873 1.00 58.62 123 PRO A O 1
ATOM 963 N N . VAL A 1 124 ? -22.054 44.562 19.754 1.00 57.78 124 VAL A N 1
ATOM 964 C CA . VAL A 1 124 ? -22.344 43.794 20.966 1.00 57.78 124 VAL A CA 1
ATOM 965 C C . VAL A 1 124 ? -23.165 44.679 21.903 1.00 57.78 124 VAL A C 1
ATOM 967 O O . VAL A 1 124 ? -22.627 45.604 22.512 1.00 57.78 124 VAL A O 1
ATOM 970 N N . ASP A 1 125 ? -24.458 44.384 22.019 1.00 49.78 125 ASP A N 1
ATOM 971 C CA . ASP A 1 125 ? -25.352 44.987 23.005 1.00 49.78 125 ASP A CA 1
ATOM 972 C C . ASP A 1 125 ? -24.871 44.665 24.431 1.00 49.78 125 ASP A C 1
ATOM 974 O O . ASP A 1 125 ? -24.999 43.545 24.930 1.00 49.78 125 ASP A O 1
ATOM 978 N N . GLN A 1 126 ? -24.312 45.673 25.104 1.00 48.34 126 GLN A N 1
ATOM 979 C CA . GLN A 1 126 ? -24.143 45.689 26.555 1.00 48.34 126 GLN A CA 1
ATOM 980 C C . GLN A 1 126 ? -25.375 46.343 27.182 1.00 48.34 126 GLN A C 1
ATOM 982 O O . GLN A 1 126 ? -25.519 47.564 27.155 1.00 48.34 126 GLN A O 1
ATOM 987 N N . ALA A 1 127 ? -26.235 45.529 27.795 1.00 43.69 127 ALA A N 1
ATOM 988 C CA . ALA A 1 127 ? -27.285 45.994 28.692 1.00 43.69 127 ALA A CA 1
ATOM 989 C C . ALA A 1 127 ? -27.062 45.450 30.115 1.00 43.69 127 ALA A C 1
ATOM 991 O O . ALA A 1 127 ? -26.889 44.259 30.360 1.00 43.69 127 ALA A O 1
ATOM 992 N N . THR A 1 128 ? -27.038 46.414 31.024 1.00 50.31 128 THR A N 1
ATOM 993 C CA . THR A 1 128 ? -26.882 46.458 32.483 1.00 50.31 128 THR A CA 1
ATOM 994 C C . THR A 1 128 ? -27.878 45.642 33.327 1.00 50.31 128 THR A C 1
ATOM 996 O O . THR A 1 128 ? -29.068 45.687 33.042 1.00 50.31 128 THR A O 1
ATOM 999 N N . SER A 1 129 ? -27.425 45.098 34.472 1.00 42.03 129 SER A N 1
ATOM 1000 C CA . SER A 1 129 ? -28.010 45.294 35.831 1.00 42.03 129 SER A CA 1
ATOM 1001 C C . SER A 1 129 ? -27.170 44.516 36.869 1.00 42.03 129 SER A C 1
ATOM 1003 O O . SER A 1 129 ? -27.079 43.298 36.794 1.00 42.03 129 SER A O 1
ATOM 1005 N N . ALA A 1 130 ? -26.337 45.174 37.681 1.00 44.00 130 ALA A N 1
ATOM 1006 C CA . ALA A 1 130 ? -26.638 45.705 39.022 1.00 44.00 130 ALA A CA 1
ATOM 1007 C C . ALA A 1 130 ? -26.801 44.623 40.118 1.00 44.00 130 ALA A C 1
ATOM 1009 O O . ALA A 1 130 ? -27.779 43.885 40.123 1.00 44.00 130 ALA A O 1
ATOM 1010 N N . GLY A 1 131 ? -25.869 44.588 41.086 1.00 37.53 131 GLY A N 1
ATOM 1011 C CA . GLY A 1 131 ? -26.018 43.781 42.305 1.00 37.53 131 GLY A CA 1
ATOM 1012 C C . GLY A 1 131 ? -24.763 43.619 43.178 1.00 37.53 131 GLY A C 1
ATOM 1013 O O . GLY A 1 131 ? -24.170 42.554 43.191 1.00 37.53 131 GLY A O 1
ATOM 1014 N N . SER A 1 132 ? -24.428 44.671 43.934 1.00 37.88 132 SER A N 1
ATOM 1015 C CA . SER A 1 132 ? -23.880 44.649 45.312 1.00 37.88 132 SER A CA 1
ATOM 1016 C C . SER A 1 132 ? -22.462 44.107 45.653 1.00 37.88 132 SER A C 1
ATOM 1018 O O . SER A 1 132 ? -22.142 42.933 45.532 1.00 37.88 132 SER A O 1
ATOM 1020 N N . ARG A 1 133 ? -21.668 45.045 46.211 1.00 45.78 133 ARG A N 1
ATOM 1021 C CA . ARG A 1 133 ? -20.450 44.988 47.079 1.00 45.78 133 ARG A CA 1
ATOM 1022 C C . ARG A 1 133 ? -20.584 44.044 48.311 1.00 45.78 133 ARG A C 1
ATOM 1024 O O . ARG A 1 133 ? -21.729 43.687 48.579 1.00 45.78 133 ARG A O 1
ATOM 1031 N N . PRO A 1 134 ? -19.532 43.723 49.133 1.00 55.69 134 PRO A N 1
ATOM 1032 C CA . PRO A 1 134 ? -18.358 44.558 49.513 1.00 55.69 134 PRO A CA 1
ATOM 1033 C C . PRO A 1 134 ? -16.968 43.854 49.639 1.00 55.69 134 PRO A C 1
ATOM 1035 O O . PRO A 1 134 ? -16.865 42.661 49.873 1.00 55.69 134 PRO A O 1
ATOM 1038 N N . THR A 1 135 ? -15.876 44.527 49.243 1.00 51.53 135 THR A N 1
ATOM 1039 C CA . THR A 1 135 ? -14.754 45.097 50.050 1.00 51.53 135 THR A CA 1
ATOM 1040 C C . THR A 1 135 ? -14.010 44.189 51.048 1.00 51.53 135 THR A C 1
ATOM 1042 O O . THR A 1 135 ? -14.540 43.925 52.119 1.00 51.53 135 THR A O 1
ATOM 1045 N N . THR A 1 136 ? -12.725 43.929 50.767 1.00 41.03 136 THR A N 1
ATOM 1046 C CA . THR A 1 136 ? -11.535 44.091 51.649 1.00 41.03 136 THR A CA 1
ATOM 1047 C C . THR A 1 136 ? -10.286 43.979 50.749 1.00 41.03 136 THR A C 1
ATOM 1049 O O . THR A 1 136 ? -10.184 43.062 49.944 1.00 41.03 136 THR A O 1
ATOM 1052 N N . ASN A 1 137 ? -9.505 45.050 50.568 1.00 44.31 137 ASN A N 1
ATOM 1053 C CA . ASN A 1 137 ? -8.270 45.374 51.302 1.00 44.31 137 ASN A CA 1
ATOM 1054 C C . ASN A 1 137 ? -7.290 44.196 51.441 1.00 44.31 137 ASN A C 1
ATOM 1056 O O . ASN A 1 137 ? -7.496 43.350 52.297 1.00 44.31 137 ASN A O 1
ATOM 1060 N N . GLU A 1 138 ? -6.202 44.190 50.665 1.00 39.53 138 GLU A N 1
ATOM 1061 C CA . GLU A 1 138 ? -4.855 44.508 51.173 1.00 39.53 138 GLU A CA 1
ATOM 1062 C C . GLU A 1 138 ? -3.811 44.519 50.044 1.00 39.53 138 GLU A C 1
ATOM 1064 O O . GLU A 1 138 ? -3.874 43.765 49.075 1.00 39.53 138 GLU A O 1
ATOM 1069 N N . ALA A 1 139 ? -2.876 45.458 50.170 1.00 47.31 139 ALA A N 1
ATOM 1070 C CA . ALA A 1 139 ? -1.782 45.736 49.252 1.00 47.31 139 ALA A CA 1
ATOM 1071 C C . ALA A 1 139 ? -0.467 45.079 49.770 1.00 47.31 139 ALA A C 1
ATOM 1073 O O . ALA A 1 139 ? -0.528 44.157 50.580 1.00 47.31 139 ALA A O 1
ATOM 1074 N N . PRO A 1 140 ? 0.733 45.423 49.268 1.00 54.59 140 PRO A N 1
ATOM 1075 C CA . PRO A 1 140 ? 1.657 44.468 48.669 1.00 54.59 140 PRO A CA 1
ATOM 1076 C C . PRO A 1 140 ? 2.841 44.117 49.586 1.00 54.59 140 PRO A C 1
ATOM 1078 O O . PRO A 1 140 ? 3.527 45.004 50.091 1.00 54.59 140 PRO A O 1
ATOM 1081 N N . GLN A 1 141 ? 3.169 42.831 49.729 1.00 45.34 141 GLN A N 1
ATOM 1082 C CA . GLN A 1 141 ? 4.369 42.416 50.461 1.00 45.34 141 GLN A CA 1
ATOM 1083 C C . GLN A 1 141 ? 5.555 42.148 49.525 1.00 45.34 141 GLN A C 1
ATOM 1085 O O . GLN A 1 141 ? 5.648 41.146 48.822 1.00 45.34 141 GLN A O 1
ATOM 1090 N N . THR A 1 142 ? 6.438 43.144 49.513 1.00 41.06 142 THR A N 1
ATOM 1091 C CA . THR A 1 142 ? 7.894 43.053 49.697 1.00 41.06 142 THR A CA 1
ATOM 1092 C C . THR A 1 142 ? 8.620 41.749 49.353 1.00 41.06 142 THR A C 1
ATOM 1094 O O . THR A 1 142 ? 8.508 40.721 50.014 1.00 41.06 142 THR A O 1
ATOM 1097 N N . ARG A 1 143 ? 9.539 41.916 48.394 1.00 46.12 143 ARG A N 1
ATOM 1098 C CA . ARG A 1 143 ? 10.749 41.124 48.152 1.00 46.12 143 ARG A CA 1
ATOM 1099 C C . ARG A 1 143 ? 11.450 40.726 49.456 1.00 46.12 143 ARG A C 1
ATOM 1101 O O . ARG A 1 143 ? 11.866 41.596 50.216 1.00 46.12 143 ARG A O 1
ATOM 1108 N N . THR A 1 144 ? 11.735 39.438 49.609 1.00 44.38 144 THR A N 1
ATOM 1109 C CA . THR A 1 144 ? 12.867 38.959 50.407 1.00 44.38 144 THR A CA 1
ATOM 1110 C C . THR A 1 144 ? 13.717 38.014 49.566 1.00 44.38 144 THR A C 1
ATOM 1112 O O . THR A 1 144 ? 13.269 37.037 48.976 1.00 44.38 144 THR A O 1
ATOM 1115 N N . ARG A 1 145 ? 14.973 38.433 49.450 1.00 47.09 145 ARG A N 1
ATOM 1116 C CA . ARG A 1 145 ? 16.123 37.750 48.880 1.00 47.09 145 ARG A CA 1
ATOM 1117 C C . ARG A 1 145 ? 16.618 36.790 49.958 1.00 47.09 145 ARG A C 1
ATOM 1119 O O . ARG A 1 145 ? 17.107 37.267 50.975 1.00 47.09 145 ARG A O 1
ATOM 1126 N N . THR A 1 146 ? 16.529 35.485 49.717 1.00 47.16 146 THR A N 1
ATOM 1127 C CA . THR A 1 146 ? 17.107 34.467 50.604 1.00 47.16 146 THR A CA 1
ATOM 1128 C C . THR A 1 146 ? 18.102 33.619 49.824 1.00 47.16 146 THR A C 1
ATOM 1130 O O . THR A 1 146 ? 17.757 32.803 48.979 1.00 47.16 146 THR A O 1
ATOM 1133 N N . GLU A 1 147 ? 19.356 33.986 50.052 1.00 44.91 147 GLU A N 1
ATOM 1134 C CA . GLU A 1 147 ? 20.547 33.165 50.255 1.00 44.91 147 GLU A CA 1
ATOM 1135 C C . GLU A 1 147 ? 20.728 31.830 49.508 1.00 44.91 147 GLU A C 1
ATOM 1137 O O . GLU A 1 147 ? 20.017 30.840 49.645 1.00 44.91 147 GLU A O 1
ATOM 1142 N N . ARG A 1 148 ? 21.839 31.850 48.773 1.00 49.50 148 ARG A N 1
ATOM 1143 C CA . ARG A 1 148 ? 22.619 30.773 48.173 1.00 49.50 148 ARG A CA 1
ATOM 1144 C C . ARG A 1 148 ? 22.999 29.704 49.216 1.00 49.50 148 ARG A C 1
ATOM 1146 O O . ARG A 1 148 ? 23.673 30.057 50.181 1.00 49.50 148 ARG A O 1
ATOM 1153 N N . PRO A 1 149 ? 22.695 28.412 49.005 1.00 56.69 149 PRO A N 1
ATOM 1154 C CA . PRO A 1 149 ? 23.239 27.356 49.847 1.00 56.69 149 PRO A CA 1
ATOM 1155 C C . PRO A 1 149 ? 24.688 27.046 49.467 1.00 56.69 149 PRO A C 1
ATOM 1157 O O . PRO A 1 149 ? 25.023 26.772 48.313 1.00 56.69 149 PRO A O 1
ATOM 1160 N N . THR A 1 150 ? 25.537 27.105 50.481 1.00 50.88 150 THR A N 1
ATOM 1161 C CA . THR A 1 150 ? 26.932 26.677 50.515 1.00 50.88 150 THR A CA 1
ATOM 1162 C C . THR A 1 150 ? 27.031 25.163 50.307 1.00 50.88 150 THR A C 1
ATOM 1164 O O . THR A 1 150 ? 26.274 24.395 50.897 1.00 50.88 150 THR A O 1
ATOM 1167 N N . ALA A 1 151 ? 27.979 24.733 49.476 1.00 51.84 151 ALA A N 1
ATOM 1168 C CA . ALA A 1 151 ? 28.292 23.326 49.245 1.00 51.84 151 ALA A CA 1
ATOM 1169 C C . ALA A 1 151 ? 28.824 22.643 50.524 1.00 51.84 151 ALA A C 1
ATOM 1171 O O . ALA A 1 151 ? 29.725 23.196 51.163 1.00 51.84 151 ALA A O 1
ATOM 1172 N N . PRO A 1 152 ? 28.359 21.430 50.876 1.00 61.44 152 PRO A N 1
ATOM 1173 C CA . PRO A 1 152 ? 29.048 20.582 51.836 1.00 61.44 152 PRO A CA 1
ATOM 1174 C C . PRO A 1 152 ? 30.148 19.762 51.151 1.00 61.44 152 PRO A C 1
ATOM 1176 O O . PRO A 1 152 ? 29.948 19.173 50.090 1.00 61.44 152 PRO A O 1
ATOM 1179 N N . ARG A 1 153 ? 31.309 19.739 51.809 1.00 50.41 153 ARG A N 1
ATOM 1180 C CA . ARG A 1 153 ? 32.477 18.894 51.542 1.00 50.41 153 ARG A CA 1
ATOM 1181 C C . ARG A 1 153 ? 32.122 17.407 51.429 1.00 50.41 153 ARG A C 1
ATOM 1183 O O . ARG A 1 153 ? 31.333 16.891 52.216 1.00 50.41 153 ARG A O 1
ATOM 1190 N N . GLU A 1 154 ? 32.826 16.738 50.520 1.00 49.25 154 GLU A N 1
ATOM 1191 C CA . GLU A 1 154 ? 32.988 15.284 50.456 1.00 49.25 154 GLU A CA 1
ATOM 1192 C C . GLU A 1 154 ? 33.466 14.690 51.792 1.00 49.25 154 GLU A C 1
ATOM 1194 O O . GLU A 1 154 ? 34.393 15.220 52.415 1.00 49.25 154 GLU A O 1
ATOM 1199 N N . PRO A 1 155 ? 32.939 13.514 52.160 1.00 60.97 155 PRO A N 1
ATOM 1200 C CA . PRO A 1 155 ? 33.733 12.491 52.811 1.00 60.97 155 PRO A CA 1
ATOM 1201 C C . PRO A 1 155 ? 34.002 11.327 51.852 1.00 60.97 155 PRO A C 1
ATOM 1203 O O . PRO A 1 155 ? 33.110 10.772 51.211 1.00 60.97 155 PRO A O 1
ATOM 1206 N N . ALA A 1 156 ? 35.278 10.964 51.787 1.00 46.38 156 ALA A N 1
ATOM 1207 C CA . ALA A 1 156 ? 35.769 9.777 51.125 1.00 46.38 156 ALA A CA 1
ATOM 1208 C C . ALA A 1 156 ? 35.275 8.485 51.804 1.00 46.38 156 ALA A C 1
ATOM 1210 O O . ALA A 1 156 ? 35.064 8.438 53.014 1.00 46.38 156 ALA A O 1
ATOM 1211 N N . ALA A 1 157 ? 35.279 7.428 50.987 1.00 42.62 157 ALA A N 1
ATOM 1212 C CA . ALA A 1 157 ? 35.416 6.010 51.321 1.00 42.62 157 ALA A CA 1
ATOM 1213 C C . ALA A 1 157 ? 34.151 5.127 51.403 1.00 42.62 157 ALA A C 1
ATOM 1215 O O . ALA A 1 157 ? 33.285 5.269 52.254 1.00 42.62 157 ALA A O 1
ATOM 1216 N N . SER A 1 158 ? 34.236 4.066 50.587 1.00 46.16 158 SER A N 1
ATOM 1217 C CA . SER A 1 158 ? 33.879 2.679 50.914 1.00 46.16 158 SER A CA 1
ATOM 1218 C C . SER A 1 158 ? 32.397 2.295 50.911 1.00 46.16 158 SER A C 1
ATOM 1220 O O . SER A 1 158 ? 31.708 2.408 51.913 1.00 46.16 158 SER A O 1
ATOM 1222 N N . THR A 1 159 ? 31.922 1.673 49.827 1.00 44.03 159 THR A N 1
ATOM 1223 C CA . THR A 1 159 ? 31.785 0.201 49.754 1.00 44.03 159 THR A CA 1
ATOM 1224 C C . THR A 1 159 ? 31.296 -0.237 48.371 1.00 44.03 159 THR A C 1
ATOM 1226 O O . THR A 1 159 ? 30.409 0.350 47.757 1.00 44.03 159 THR A O 1
ATOM 1229 N N . ARG A 1 160 ? 31.913 -1.307 47.870 1.00 53.34 160 ARG A N 1
ATOM 1230 C CA . ARG A 1 160 ? 31.562 -2.033 46.647 1.00 53.34 160 ARG A CA 1
ATOM 1231 C C . ARG A 1 160 ? 30.214 -2.740 46.865 1.00 53.34 160 ARG A C 1
ATOM 1233 O O . ARG A 1 160 ? 30.177 -3.773 47.523 1.00 53.34 160 ARG A O 1
ATOM 1240 N N . ALA A 1 161 ? 29.134 -2.224 46.284 1.00 47.16 161 ALA A N 1
ATOM 1241 C CA . ALA A 1 161 ? 27.876 -2.953 46.134 1.00 47.16 161 ALA A CA 1
ATOM 1242 C C . ALA A 1 161 ? 27.715 -3.371 44.665 1.00 47.16 161 ALA A C 1
ATOM 1244 O O . ALA A 1 161 ? 27.653 -2.533 43.763 1.00 47.16 161 ALA A O 1
ATOM 1245 N N . ARG A 1 162 ? 27.714 -4.688 44.422 1.00 49.91 162 ARG A N 1
ATOM 1246 C CA . ARG A 1 162 ? 27.407 -5.299 43.123 1.00 49.91 162 ARG A CA 1
ATOM 1247 C C . ARG A 1 162 ? 26.003 -4.870 42.700 1.00 49.91 162 ARG A C 1
ATOM 1249 O O . ARG A 1 162 ? 25.022 -5.243 43.329 1.00 49.91 162 ARG A O 1
ATOM 1256 N N . LYS A 1 163 ? 25.926 -4.100 41.618 1.00 45.06 163 LYS A N 1
ATOM 1257 C CA . LYS A 1 163 ? 24.682 -3.781 40.925 1.00 45.06 163 LYS A CA 1
ATOM 1258 C C . LYS A 1 163 ? 24.290 -5.014 40.112 1.00 45.06 163 LYS A C 1
ATOM 1260 O O . LYS A 1 163 ? 24.892 -5.286 39.073 1.00 45.06 163 LYS A O 1
ATOM 1265 N N . GLU A 1 164 ? 23.343 -5.793 40.622 1.00 48.19 164 GLU A N 1
ATOM 1266 C CA . GLU A 1 164 ? 22.668 -6.816 39.830 1.00 48.19 164 GLU A CA 1
ATOM 1267 C C . GLU A 1 164 ? 21.990 -6.117 38.651 1.00 48.19 164 GLU A C 1
ATOM 1269 O O . GLU A 1 164 ? 21.203 -5.181 38.800 1.00 48.19 164 GLU A O 1
ATOM 1274 N N . THR A 1 165 ? 22.417 -6.504 37.454 1.00 53.66 165 THR A N 1
ATOM 1275 C CA . THR A 1 165 ? 21.819 -6.044 36.207 1.00 53.66 165 THR A CA 1
ATOM 1276 C C . THR A 1 165 ? 20.468 -6.747 36.088 1.00 53.66 165 THR A C 1
ATOM 1278 O O . THR A 1 165 ? 20.461 -7.975 36.150 1.00 53.66 165 THR A O 1
ATOM 1281 N N . PRO A 1 166 ? 19.339 -6.031 35.938 1.00 52.34 166 PRO A N 1
ATOM 1282 C CA . PRO A 1 166 ? 18.058 -6.680 35.703 1.00 52.34 166 PRO A CA 1
ATOM 1283 C C . PRO A 1 166 ? 18.168 -7.501 34.416 1.00 52.34 166 PRO A C 1
ATOM 1285 O O . PRO A 1 166 ? 18.503 -6.963 33.356 1.00 52.34 166 PRO A O 1
ATOM 1288 N N . GLU A 1 167 ? 17.953 -8.813 34.533 1.00 44.44 167 GLU A N 1
ATOM 1289 C CA . GLU A 1 167 ? 17.940 -9.734 33.403 1.00 44.44 167 GLU A CA 1
ATOM 1290 C C . GLU A 1 167 ? 16.962 -9.221 32.346 1.00 44.44 167 GLU A C 1
ATOM 1292 O O . GLU A 1 167 ? 15.751 -9.123 32.547 1.00 44.44 167 GLU A O 1
ATOM 1297 N N . ARG A 1 168 ? 17.519 -8.873 31.189 1.00 46.06 168 ARG A N 1
ATOM 1298 C CA . ARG A 1 168 ? 16.755 -8.606 29.978 1.00 46.06 168 ARG A CA 1
ATOM 1299 C C . ARG A 1 168 ? 15.981 -9.889 29.639 1.00 46.06 168 ARG A C 1
ATOM 1301 O O . ARG A 1 168 ? 16.630 -10.936 29.583 1.00 46.06 168 ARG A O 1
ATOM 1308 N N . PRO A 1 169 ? 14.661 -9.840 29.372 1.00 46.47 169 PRO A N 1
ATOM 1309 C CA . PRO A 1 169 ? 13.904 -11.015 28.954 1.00 46.47 169 PRO A CA 1
ATOM 1310 C C . PRO A 1 169 ? 14.592 -11.645 27.742 1.00 46.47 169 PRO A C 1
ATOM 1312 O O . PRO A 1 169 ? 14.649 -11.043 26.666 1.00 46.47 169 PRO A O 1
ATOM 1315 N N . GLN A 1 170 ? 15.204 -12.814 27.934 1.00 43.72 170 GLN A N 1
ATOM 1316 C CA . GLN A 1 170 ? 15.837 -13.533 26.840 1.00 43.72 170 GLN A CA 1
ATOM 1317 C C . GLN A 1 170 ? 14.722 -14.033 25.926 1.00 43.72 170 GLN A C 1
ATOM 1319 O O . GLN A 1 170 ? 13.843 -14.780 26.354 1.00 43.72 170 GLN A O 1
ATOM 1324 N N . ALA A 1 171 ? 14.750 -13.599 24.665 1.00 46.72 171 ALA A N 1
ATOM 1325 C CA . ALA A 1 171 ? 13.916 -14.190 23.634 1.00 46.72 171 ALA A CA 1
ATOM 1326 C C . ALA A 1 171 ? 14.185 -15.709 23.596 1.00 46.72 171 ALA A C 1
ATOM 1328 O O . ALA A 1 171 ? 15.353 -16.112 23.681 1.00 46.72 171 ALA A O 1
ATOM 1329 N N . PRO A 1 172 ? 13.140 -16.550 23.502 1.00 47.88 172 PRO A N 1
ATOM 1330 C CA . PRO A 1 172 ? 13.296 -17.997 23.513 1.00 47.88 172 PRO A CA 1
ATOM 1331 C C . PRO A 1 172 ? 14.255 -18.420 22.399 1.00 47.88 172 PRO A C 1
ATOM 1333 O O . PRO A 1 172 ? 14.093 -18.048 21.235 1.00 47.88 172 PRO A O 1
ATOM 1336 N N . ARG A 1 173 ? 15.298 -19.167 22.776 1.00 45.22 173 ARG A N 1
ATOM 1337 C CA . ARG A 1 173 ? 16.273 -19.706 21.826 1.00 45.22 173 ARG A CA 1
ATOM 1338 C C . ARG A 1 173 ? 15.555 -20.679 20.881 1.00 45.22 173 ARG A C 1
ATOM 1340 O O . ARG A 1 173 ? 14.813 -21.528 21.376 1.00 45.22 173 ARG A O 1
ATOM 1347 N N . PRO A 1 174 ? 15.780 -20.604 19.558 1.00 43.19 174 PRO A N 1
ATOM 1348 C CA . PRO A 1 174 ? 15.229 -21.569 18.618 1.00 43.19 174 PRO A CA 1
ATOM 1349 C C . PRO A 1 174 ? 15.913 -22.922 18.848 1.00 43.19 174 PRO A C 1
ATOM 1351 O O . PRO A 1 174 ? 17.048 -23.153 18.435 1.00 43.19 174 PRO A O 1
ATOM 1354 N N . GLY A 1 175 ? 15.231 -23.787 19.595 1.00 44.00 175 GLY A N 1
ATOM 1355 C CA . GLY A 1 175 ? 15.609 -25.175 19.801 1.00 44.00 175 GLY A CA 1
ATOM 1356 C C . GLY A 1 175 ? 15.302 -26.008 18.560 1.00 44.00 175 GLY A C 1
ATOM 1357 O O . GLY A 1 175 ? 14.228 -25.900 17.979 1.00 44.00 175 GLY A O 1
ATOM 1358 N N . ALA A 1 176 ? 16.304 -26.798 18.185 1.00 45.53 176 ALA A N 1
ATOM 1359 C CA . ALA A 1 176 ? 16.345 -27.924 17.261 1.00 45.53 176 ALA A CA 1
ATOM 1360 C C . ALA A 1 176 ? 15.040 -28.359 16.560 1.00 45.53 176 ALA A C 1
ATOM 1362 O O . ALA A 1 176 ? 14.057 -28.770 17.171 1.00 45.53 176 ALA A O 1
ATOM 1363 N N . SER A 1 177 ? 15.157 -28.377 15.231 1.00 52.16 177 SER A N 1
ATOM 1364 C CA . SER A 1 177 ? 14.301 -29.010 14.231 1.00 52.16 177 SER A CA 1
ATOM 1365 C C . SER A 1 177 ? 13.868 -30.433 14.613 1.00 52.16 177 SER A C 1
ATOM 1367 O O . SER A 1 177 ? 14.568 -31.404 14.331 1.00 52.16 177 SER A O 1
ATOM 1369 N N . GLY A 1 178 ? 12.682 -30.553 15.203 1.00 46.25 178 GLY A N 1
ATOM 1370 C CA . GLY A 1 178 ? 11.881 -31.772 15.217 1.00 46.25 178 GLY A CA 1
ATOM 1371 C C . GLY A 1 178 ? 10.609 -31.518 14.415 1.00 46.25 178 GLY A C 1
ATOM 1372 O O . GLY A 1 178 ? 9.821 -30.644 14.771 1.00 46.25 178 GLY A O 1
ATOM 1373 N N . SER A 1 179 ? 10.427 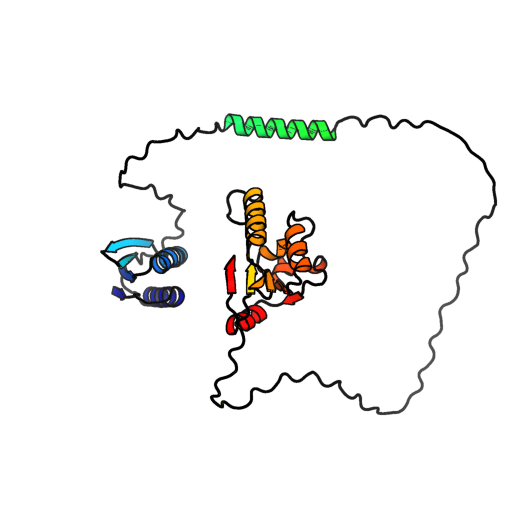-32.243 13.312 1.00 54.91 179 SER A N 1
ATOM 1374 C CA . SER A 1 179 ? 9.233 -32.184 12.468 1.00 54.91 179 SER A CA 1
ATOM 1375 C C . SER A 1 179 ? 8.018 -32.713 13.236 1.00 54.91 179 SER A C 1
ATOM 1377 O O . SER A 1 179 ? 7.727 -33.905 13.203 1.00 54.91 179 SER A O 1
ATOM 1379 N N . ASN A 1 180 ? 7.316 -31.835 13.941 1.00 42.62 180 ASN A N 1
ATOM 1380 C CA . ASN A 1 180 ? 6.034 -32.142 14.557 1.00 42.62 180 ASN A CA 1
ATOM 1381 C C . ASN A 1 180 ? 4.959 -31.306 13.876 1.00 42.62 180 ASN A C 1
ATOM 1383 O O . ASN A 1 180 ? 5.135 -30.101 13.702 1.00 42.62 180 ASN A O 1
ATOM 1387 N N . GLY A 1 181 ? 3.856 -31.958 13.498 1.00 48.84 181 GLY A N 1
ATOM 1388 C CA . GLY A 1 181 ? 2.621 -31.312 13.067 1.00 48.84 181 GLY A CA 1
ATOM 1389 C C . GLY A 1 181 ? 2.114 -30.398 14.174 1.00 48.84 181 GLY A C 1
ATOM 1390 O O . GLY A 1 181 ? 1.350 -30.818 15.040 1.00 48.84 181 GLY A O 1
ATOM 1391 N N . GLY A 1 182 ? 2.624 -29.168 14.181 1.00 41.19 182 GLY A N 1
ATOM 1392 C CA . GLY A 1 182 ? 2.257 -28.151 15.145 1.00 41.19 182 GLY A CA 1
ATOM 1393 C C . GLY A 1 182 ? 0.759 -27.879 15.054 1.00 41.19 182 GLY A C 1
ATOM 1394 O O . GLY A 1 182 ? 0.190 -27.988 13.962 1.00 41.19 182 GLY A O 1
ATOM 1395 N N . PRO A 1 183 ? 0.107 -27.544 16.182 1.00 44.62 183 PRO A N 1
ATOM 1396 C CA . PRO A 1 183 ? -1.288 -27.137 16.165 1.00 44.62 183 PRO A CA 1
ATOM 1397 C C . PRO A 1 183 ? -1.447 -26.053 15.104 1.00 44.62 183 PRO A C 1
ATOM 1399 O O . PRO A 1 183 ? -0.642 -25.123 15.045 1.00 44.62 183 PRO A O 1
ATOM 1402 N N . ASN A 1 184 ? -2.444 -26.231 14.239 1.00 51.16 184 ASN A N 1
ATOM 1403 C CA . ASN A 1 184 ? -2.775 -25.313 13.160 1.00 51.16 184 ASN A CA 1
ATOM 1404 C C . ASN A 1 184 ? -3.201 -23.983 13.799 1.00 51.16 184 ASN A C 1
ATOM 1406 O O . ASN A 1 184 ? -4.374 -23.774 14.109 1.00 51.16 184 ASN A O 1
ATOM 1410 N N . LEU A 1 185 ? -2.217 -23.147 14.137 1.00 48.94 185 LEU A N 1
ATOM 1411 C CA . LEU A 1 185 ? -2.447 -21.838 14.720 1.00 48.94 185 LEU A CA 1
ATOM 1412 C C . LEU A 1 185 ? -3.253 -21.054 13.688 1.00 48.94 185 LEU A C 1
ATOM 1414 O O . LEU A 1 185 ? -2.857 -21.025 12.519 1.00 48.94 185 LEU A O 1
ATOM 1418 N N . PRO A 1 186 ? -4.385 -20.451 14.081 1.00 62.47 186 PRO A N 1
ATOM 1419 C CA . PRO A 1 186 ? -5.186 -19.687 13.146 1.00 62.47 186 PRO A CA 1
ATOM 1420 C C . PRO A 1 186 ? -4.301 -18.598 12.540 1.00 62.47 186 PRO A C 1
ATOM 1422 O O . PRO A 1 186 ? -3.697 -17.806 13.264 1.00 62.47 186 PRO A O 1
ATOM 1425 N N . THR A 1 187 ? -4.193 -18.577 11.213 1.00 70.50 187 THR A N 1
ATOM 1426 C CA . THR A 1 187 ? -3.545 -17.491 10.477 1.00 70.50 187 THR A CA 1
ATOM 1427 C C . THR A 1 187 ? -4.243 -16.191 10.843 1.00 70.50 187 THR A C 1
ATOM 1429 O O . THR A 1 187 ? -5.404 -15.980 10.493 1.00 70.50 187 THR A O 1
ATOM 1432 N N . LEU A 1 188 ? -3.557 -15.334 11.596 1.00 79.88 188 LEU A N 1
ATOM 1433 C CA . LEU A 1 188 ? -4.097 -14.036 11.983 1.00 79.88 188 LEU A CA 1
ATOM 1434 C C . LEU A 1 188 ? -4.013 -13.118 10.761 1.00 79.88 188 LEU A C 1
ATOM 1436 O O . LEU A 1 188 ? -2.956 -12.987 10.143 1.00 79.88 188 LEU A O 1
ATOM 1440 N N . ASN A 1 189 ? -5.127 -12.493 10.388 1.00 90.69 189 ASN A N 1
ATOM 1441 C CA . ASN A 1 189 ? -5.141 -11.568 9.260 1.00 90.69 189 ASN A CA 1
ATOM 1442 C C . ASN A 1 189 ? -4.843 -10.157 9.754 1.00 90.69 189 ASN A C 1
ATOM 1444 O O . ASN A 1 189 ? -5.433 -9.691 10.734 1.00 90.69 189 ASN A O 1
ATOM 1448 N N . TRP A 1 190 ? -3.959 -9.465 9.044 1.00 91.75 190 TRP A N 1
ATOM 1449 C CA . TRP A 1 190 ? -3.634 -8.069 9.307 1.00 91.75 190 TRP A CA 1
ATOM 1450 C C . TRP A 1 190 ? -4.026 -7.215 8.110 1.00 91.75 190 TRP A C 1
ATOM 1452 O O . TRP A 1 190 ? -3.761 -7.561 6.954 1.00 91.75 190 TRP A O 1
ATOM 1462 N N . LEU A 1 191 ? -4.659 -6.084 8.398 1.00 93.69 191 LEU A N 1
ATOM 1463 C CA . LEU A 1 191 ? -5.010 -5.096 7.392 1.00 93.69 191 LEU A CA 1
ATOM 1464 C C . LEU A 1 191 ? -3.885 -4.073 7.278 1.00 93.69 191 LEU A C 1
ATOM 1466 O O . LEU A 1 191 ? -3.509 -3.477 8.284 1.00 93.69 191 LEU A O 1
ATOM 1470 N N . VAL A 1 192 ? -3.356 -3.838 6.081 1.00 94.31 192 VAL A N 1
ATOM 1471 C CA . VAL A 1 192 ? -2.336 -2.809 5.857 1.00 94.31 192 VAL A CA 1
ATOM 1472 C C . VAL A 1 192 ? -2.918 -1.695 5.014 1.00 94.31 192 VAL A C 1
ATOM 1474 O O . VAL A 1 192 ? -3.283 -1.914 3.862 1.00 94.31 192 VAL A O 1
ATOM 1477 N N . VAL A 1 193 ? -2.968 -0.497 5.590 1.00 95.00 193 VAL A N 1
ATOM 1478 C CA . VAL A 1 193 ? -3.518 0.690 4.932 1.00 95.00 193 VAL A CA 1
ATOM 1479 C C . VAL A 1 193 ? -2.370 1.610 4.540 1.00 95.00 193 VAL A C 1
ATOM 1481 O O . VAL A 1 193 ? -1.656 2.136 5.402 1.00 95.00 193 VAL A O 1
ATOM 1484 N N . GLN A 1 194 ? -2.164 1.776 3.234 1.00 95.62 194 GLN A N 1
ATOM 1485 C CA . GLN A 1 194 ? -1.078 2.594 2.687 1.00 95.62 194 GLN A CA 1
ATOM 1486 C C . GLN A 1 194 ? -1.494 4.040 2.413 1.00 95.62 194 GLN A C 1
ATOM 1488 O O . GLN A 1 194 ? -0.653 4.948 2.418 1.00 95.62 194 GLN A O 1
ATOM 1493 N N . HIS A 1 195 ? -2.784 4.261 2.171 1.00 95.25 195 HIS A N 1
ATOM 1494 C CA . HIS A 1 195 ? -3.322 5.534 1.713 1.00 95.25 195 HIS A CA 1
ATOM 1495 C C . HIS A 1 195 ? -4.443 6.041 2.618 1.00 95.25 195 HIS A C 1
ATOM 1497 O O . HIS A 1 195 ? -5.165 5.272 3.241 1.00 95.25 195 HIS A O 1
ATOM 1503 N N . GLU A 1 196 ? -4.585 7.363 2.687 1.00 94.38 196 GLU A N 1
ATOM 1504 C CA . GLU A 1 196 ? -5.658 8.036 3.420 1.00 94.38 196 GLU A CA 1
ATOM 1505 C C . GLU A 1 196 ? -6.958 8.168 2.608 1.00 94.38 196 GLU A C 1
ATOM 1507 O O . GLU A 1 196 ? -7.937 8.711 3.105 1.00 94.38 196 GLU A O 1
ATOM 1512 N N . GLN A 1 197 ? -6.981 7.707 1.356 1.00 93.81 197 GLN A N 1
ATOM 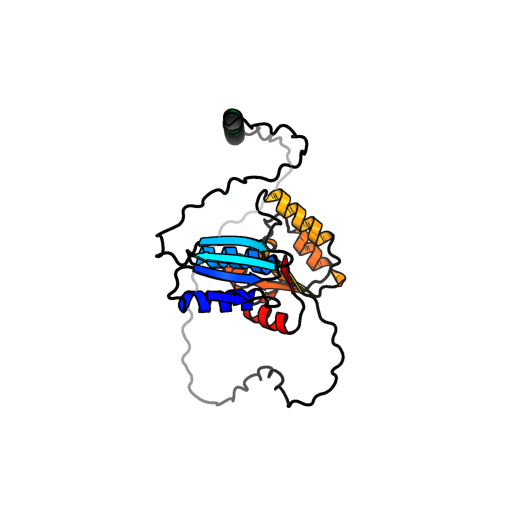1513 C CA . GLN A 1 197 ? -8.129 7.807 0.453 1.00 93.81 197 GLN A CA 1
ATOM 1514 C C . GLN A 1 197 ? -8.087 6.713 -0.623 1.00 93.81 197 GLN A C 1
ATOM 1516 O O . GLN A 1 197 ? -7.009 6.256 -1.003 1.00 93.81 197 GLN A O 1
ATOM 1521 N N . ILE A 1 198 ? -9.253 6.342 -1.159 1.00 93.81 198 ILE A N 1
ATOM 1522 C CA . ILE A 1 198 ? -9.377 5.458 -2.325 1.00 93.81 198 ILE A CA 1
ATOM 1523 C C . ILE A 1 198 ? -9.386 6.292 -3.616 1.00 93.81 198 ILE A C 1
ATOM 1525 O O . ILE A 1 198 ? -10.283 7.103 -3.847 1.00 93.81 198 ILE A O 1
ATOM 1529 N N . GLY A 1 199 ? -8.407 6.047 -4.491 1.00 93.56 199 GLY A N 1
ATOM 1530 C CA . GLY A 1 199 ? -8.261 6.729 -5.780 1.00 93.56 199 GLY A CA 1
ATOM 1531 C C . GLY A 1 199 ? -7.656 8.139 -5.691 1.00 93.56 199 GLY A C 1
ATOM 1532 O O . GLY A 1 199 ? -7.490 8.711 -4.617 1.00 93.56 199 GLY A O 1
ATOM 1533 N N . ASP A 1 200 ? -7.324 8.712 -6.854 1.00 93.12 200 ASP A N 1
ATOM 1534 C CA . ASP A 1 200 ? -6.520 9.949 -6.937 1.00 93.12 200 ASP A CA 1
ATOM 1535 C C . ASP A 1 200 ? -7.280 11.184 -7.449 1.00 93.12 200 ASP A C 1
ATOM 1537 O O . ASP A 1 200 ? -6.735 12.286 -7.467 1.00 93.12 200 ASP A O 1
ATOM 1541 N N . ARG A 1 201 ? -8.521 11.024 -7.928 1.00 93.31 201 ARG A N 1
ATOM 1542 C CA . ARG A 1 201 ? -9.221 12.098 -8.659 1.00 93.31 201 ARG A CA 1
ATOM 1543 C C . ARG A 1 201 ? -9.888 13.126 -7.754 1.00 93.31 201 ARG A C 1
ATOM 1545 O O . ARG A 1 201 ? -9.813 14.317 -8.039 1.00 93.31 201 ARG A O 1
ATOM 1552 N N . ASP A 1 202 ? -10.548 12.664 -6.701 1.00 95.62 202 ASP A N 1
ATOM 1553 C CA . ASP A 1 202 ? -11.268 13.507 -5.751 1.00 95.62 202 ASP A CA 1
ATOM 1554 C C . ASP A 1 202 ? -10.942 13.028 -4.337 1.00 95.62 202 ASP A C 1
ATOM 1556 O O . ASP A 1 202 ? -11.319 11.928 -3.938 1.00 95.62 202 ASP A O 1
ATOM 1560 N N . ALA A 1 203 ? -10.203 13.854 -3.596 1.00 91.56 203 ALA A N 1
ATOM 1561 C CA . ALA A 1 203 ? -9.738 13.517 -2.257 1.00 91.56 203 ALA A CA 1
ATOM 1562 C C . ALA A 1 203 ? -10.889 13.349 -1.258 1.00 91.56 203 ALA A C 1
ATOM 1564 O O . ALA A 1 203 ? -10.818 12.505 -0.363 1.00 91.56 203 ALA A O 1
ATOM 1565 N N . ARG A 1 204 ? -11.963 14.132 -1.414 1.00 91.81 204 ARG A N 1
ATOM 1566 C CA . ARG A 1 204 ? -13.116 14.071 -0.517 1.00 91.81 204 ARG A CA 1
ATOM 1567 C C . ARG A 1 204 ? -13.887 12.781 -0.751 1.00 91.81 204 ARG A C 1
ATOM 1569 O O . ARG A 1 204 ? -14.088 12.028 0.196 1.00 91.81 204 ARG A O 1
ATOM 1576 N N . LEU A 1 205 ? -14.224 12.496 -2.009 1.00 93.25 205 LEU A N 1
ATOM 1577 C CA . LEU A 1 205 ? -14.900 11.250 -2.367 1.00 93.25 205 LEU A CA 1
ATOM 1578 C C . LEU A 1 205 ? -14.045 10.030 -1.999 1.00 93.25 205 LEU A C 1
ATOM 1580 O O . LEU A 1 205 ? -14.559 9.074 -1.437 1.00 93.25 205 LEU A O 1
ATOM 1584 N N . GLY A 1 206 ? -12.736 10.063 -2.262 1.00 92.81 206 GLY A N 1
ATOM 1585 C CA . GLY A 1 206 ? -11.843 8.955 -1.919 1.00 92.81 206 GLY A CA 1
ATOM 1586 C C . GLY A 1 206 ? -11.757 8.687 -0.414 1.00 92.81 206 GLY A C 1
ATOM 1587 O O . GLY A 1 206 ? -11.642 7.535 -0.001 1.00 92.81 206 GLY A O 1
ATOM 1588 N N . THR A 1 207 ? -11.846 9.734 0.408 1.00 90.50 207 THR A N 1
ATOM 1589 C CA . THR A 1 207 ? -11.907 9.626 1.876 1.00 90.50 207 THR A CA 1
ATOM 1590 C C . THR A 1 207 ? -13.237 9.024 2.341 1.00 90.50 207 THR A C 1
ATOM 1592 O O . THR A 1 207 ? -13.243 8.153 3.215 1.00 90.50 207 THR A O 1
ATOM 1595 N N . GLU A 1 208 ? -14.356 9.470 1.762 1.00 90.31 208 GLU A N 1
ATOM 1596 C CA . GLU A 1 208 ? -15.695 8.932 2.042 1.00 90.31 208 GLU A CA 1
ATOM 1597 C C . GLU A 1 208 ? -15.760 7.442 1.659 1.00 90.31 208 GLU A C 1
ATOM 1599 O O . GLU A 1 208 ? -16.082 6.610 2.502 1.00 90.31 208 GLU A O 1
ATOM 1604 N N . LEU A 1 209 ? -15.292 7.083 0.458 1.00 92.44 209 LEU A N 1
ATOM 1605 C CA . LEU A 1 209 ? -15.216 5.694 -0.008 1.00 92.44 209 LEU A CA 1
ATOM 1606 C C . LEU A 1 209 ? -14.340 4.810 0.880 1.00 92.44 209 LEU A C 1
ATOM 1608 O O . LEU A 1 209 ? -14.696 3.663 1.135 1.00 92.44 209 LEU A O 1
ATOM 1612 N N . LEU A 1 210 ? -13.194 5.318 1.346 1.00 91.25 210 LEU A N 1
ATOM 1613 C CA . LEU A 1 210 ? -12.345 4.573 2.275 1.00 91.25 210 LEU A CA 1
ATOM 1614 C C . LEU A 1 210 ? -13.090 4.293 3.585 1.00 91.25 210 LEU A C 1
ATOM 1616 O O . LEU A 1 210 ? -13.016 3.184 4.104 1.00 91.25 210 LEU A O 1
ATOM 1620 N N . SER A 1 211 ? -13.826 5.279 4.095 1.00 87.12 211 SER A N 1
ATOM 1621 C CA . SER A 1 211 ? -14.598 5.141 5.332 1.00 87.12 211 SER A CA 1
ATOM 1622 C C . SER A 1 211 ? -15.723 4.115 5.174 1.00 87.12 211 SER A C 1
ATOM 1624 O O . SER A 1 211 ? -15.813 3.196 5.983 1.00 87.12 211 SER A O 1
ATOM 1626 N N . ASP A 1 212 ? -16.506 4.206 4.096 1.00 90.50 212 ASP A N 1
ATOM 1627 C CA . ASP A 1 212 ? -17.579 3.252 3.790 1.00 90.50 212 ASP A CA 1
ATOM 1628 C C . ASP A 1 212 ? -17.033 1.834 3.584 1.00 90.50 212 ASP A C 1
ATOM 1630 O O . ASP A 1 212 ? -17.610 0.852 4.053 1.00 90.50 212 ASP A O 1
ATOM 1634 N N . PHE A 1 213 ? -15.880 1.714 2.921 1.00 90.88 213 PHE A N 1
ATOM 1635 C CA . PHE A 1 213 ? -15.202 0.438 2.747 1.00 90.88 213 PHE A CA 1
ATOM 1636 C C . PHE A 1 213 ? -14.792 -0.169 4.094 1.00 90.88 213 PHE A C 1
ATOM 1638 O O . PHE A 1 213 ? -15.089 -1.336 4.346 1.00 90.88 213 PHE A O 1
ATOM 1645 N N . LEU A 1 214 ? -14.165 0.612 4.978 1.00 86.62 214 LEU A N 1
ATOM 1646 C CA . LEU A 1 214 ? -13.736 0.155 6.305 1.00 86.62 214 LEU A CA 1
ATOM 1647 C C . LEU A 1 214 ? -14.930 -0.196 7.209 1.00 86.62 214 LEU A C 1
ATOM 1649 O O . LEU A 1 214 ? -14.843 -1.160 7.968 1.00 86.62 214 LEU A O 1
ATOM 1653 N N . ASP A 1 215 ? -16.049 0.520 7.078 1.00 86.81 215 ASP A N 1
ATOM 1654 C CA . ASP A 1 215 ? -17.312 0.204 7.756 1.00 86.81 215 ASP A CA 1
ATOM 1655 C C . ASP A 1 215 ? -17.934 -1.102 7.222 1.00 86.81 215 ASP A C 1
ATOM 1657 O O . ASP A 1 215 ? -18.472 -1.895 7.996 1.00 86.81 215 ASP A O 1
ATOM 1661 N N . SER A 1 216 ? -17.827 -1.355 5.911 1.00 89.88 216 SER A N 1
ATOM 1662 C CA . SER A 1 216 ? -18.333 -2.576 5.262 1.00 89.88 216 SER A CA 1
ATOM 1663 C C . SER A 1 216 ? -17.459 -3.809 5.495 1.00 89.88 216 SER A C 1
ATOM 1665 O O . SER A 1 216 ? -17.914 -4.943 5.316 1.00 89.88 216 SER A O 1
ATOM 1667 N N . LEU A 1 217 ? -16.189 -3.613 5.867 1.00 86.75 217 LEU A N 1
ATOM 1668 C CA . LEU A 1 217 ? -15.297 -4.719 6.154 1.00 86.75 217 LEU A CA 1
ATOM 1669 C C . LEU A 1 217 ? -15.808 -5.463 7.384 1.00 86.75 217 LEU A C 1
ATOM 1671 O O . LEU A 1 217 ? -15.941 -4.903 8.474 1.00 86.75 217 LEU A O 1
ATOM 1675 N N . ASP A 1 218 ? -16.000 -6.772 7.225 1.00 87.75 218 ASP A N 1
ATOM 1676 C CA . ASP A 1 218 ? -16.089 -7.658 8.375 1.00 87.75 218 ASP A CA 1
ATOM 1677 C C . ASP A 1 218 ? -14.736 -7.645 9.089 1.00 87.75 218 ASP A C 1
ATOM 1679 O O . ASP A 1 218 ? -13.806 -8.360 8.710 1.00 87.75 218 ASP A O 1
ATOM 1683 N N . LEU A 1 219 ? -14.602 -6.734 10.053 1.00 82.94 219 LEU A N 1
ATOM 1684 C CA . LEU A 1 219 ? -13.375 -6.544 10.801 1.00 82.94 219 LEU A CA 1
ATOM 1685 C C . LEU A 1 219 ? -13.094 -7.754 11.698 1.00 82.94 219 LEU A C 1
ATOM 1687 O O . LEU A 1 219 ? -11.930 -8.022 11.949 1.00 82.94 219 LEU A O 1
ATOM 1691 N N . ALA A 1 220 ? -14.094 -8.559 12.081 1.00 84.00 220 ALA A N 1
ATOM 1692 C CA . ALA A 1 220 ? -13.923 -9.679 13.014 1.00 84.00 220 ALA A CA 1
ATOM 1693 C C . ALA A 1 220 ? -12.899 -10.736 12.553 1.00 84.00 220 ALA A C 1
ATOM 1695 O O . ALA A 1 220 ? -12.351 -11.465 13.377 1.00 84.00 220 ALA A O 1
ATOM 1696 N N . ARG A 1 221 ? -12.602 -10.804 11.249 1.00 87.75 221 ARG A N 1
ATOM 1697 C CA . ARG A 1 221 ? -11.575 -11.699 10.686 1.00 87.75 221 ARG A CA 1
ATOM 1698 C C . ARG A 1 221 ? -10.138 -11.190 10.817 1.00 87.75 221 ARG A C 1
ATOM 1700 O O . ARG A 1 221 ? -9.215 -11.928 10.473 1.00 87.75 221 ARG A O 1
ATOM 1707 N N . PHE A 1 222 ? -9.946 -9.942 11.232 1.00 90.88 222 PHE A N 1
ATOM 1708 C CA . PHE A 1 222 ? -8.641 -9.308 11.371 1.00 90.88 222 PHE A CA 1
ATOM 1709 C C . PHE A 1 222 ? -8.280 -9.147 12.843 1.00 90.88 222 PHE A C 1
ATOM 1711 O O . PHE A 1 222 ? -9.134 -8.897 13.687 1.00 90.88 222 PHE A O 1
ATOM 1718 N N . GLN A 1 223 ? -6.990 -9.246 13.145 1.00 90.56 223 GLN A N 1
ATOM 1719 C CA . GLN A 1 223 ? -6.480 -9.024 14.497 1.00 90.56 223 GLN A CA 1
ATOM 1720 C C . GLN A 1 223 ? -6.065 -7.566 14.731 1.00 90.56 223 GLN A C 1
ATOM 1722 O O . GLN A 1 223 ? -6.093 -7.062 15.855 1.00 90.56 223 GLN A O 1
ATOM 1727 N N . GLY A 1 224 ? -5.654 -6.884 13.665 1.00 92.38 224 GLY A N 1
ATOM 1728 C CA . GLY A 1 224 ? -5.075 -5.557 13.755 1.00 92.38 224 GLY A CA 1
ATOM 1729 C C . GLY A 1 224 ? -5.003 -4.849 12.412 1.00 92.38 224 GLY A C 1
ATOM 1730 O O . GLY A 1 224 ? -5.169 -5.450 11.345 1.00 92.38 224 GLY A O 1
ATOM 1731 N N . VAL A 1 225 ? -4.735 -3.551 12.495 1.00 94.62 225 VAL A N 1
ATOM 1732 C CA . VAL A 1 225 ? -4.498 -2.670 11.356 1.00 94.62 225 VAL A CA 1
ATOM 1733 C C . VAL A 1 225 ? -3.101 -2.082 11.480 1.00 94.62 225 VAL A C 1
ATOM 1735 O O . VAL A 1 225 ? -2.719 -1.593 12.541 1.00 94.62 225 VAL A O 1
ATOM 1738 N N . PHE A 1 226 ? -2.350 -2.098 10.386 1.00 95.31 226 PHE A N 1
ATOM 1739 C CA . PHE A 1 226 ? -1.045 -1.469 10.277 1.00 95.31 226 PHE A CA 1
ATOM 1740 C C . PHE A 1 226 ? -1.109 -0.303 9.284 1.00 95.31 226 PHE A C 1
ATOM 1742 O O . PHE A 1 226 ? -1.394 -0.478 8.100 1.00 95.31 226 PHE A O 1
ATOM 1749 N N . LEU A 1 227 ? -0.805 0.897 9.764 1.00 95.81 227 LEU A N 1
ATOM 1750 C CA . LEU A 1 227 ? -0.796 2.134 8.995 1.00 95.81 227 LEU A CA 1
ATOM 1751 C C . LEU A 1 227 ? 0.621 2.431 8.495 1.00 95.81 227 LEU A C 1
ATOM 1753 O O . LEU A 1 227 ? 1.563 2.566 9.282 1.00 95.81 227 LEU A O 1
ATOM 1757 N N . VAL A 1 228 ? 0.781 2.552 7.178 1.00 96.19 228 VAL A N 1
ATOM 1758 C CA . VAL A 1 228 ? 2.053 2.900 6.521 1.00 96.19 228 VAL A CA 1
ATOM 1759 C C . VAL A 1 228 ? 1.860 4.054 5.548 1.00 96.19 228 VAL A C 1
ATOM 1761 O O . VAL A 1 228 ? 0.739 4.375 5.168 1.00 96.19 228 VAL A O 1
ATOM 1764 N N . HIS A 1 229 ? 2.964 4.660 5.106 1.00 95.75 229 HIS A N 1
ATOM 1765 C CA . HIS A 1 229 ? 2.956 5.706 4.082 1.00 95.75 229 HIS A CA 1
ATOM 1766 C C . HIS A 1 229 ? 1.956 6.814 4.419 1.00 95.75 229 HIS A C 1
ATOM 1768 O O . HIS A 1 229 ? 2.014 7.346 5.523 1.00 95.75 229 HIS A O 1
ATOM 1774 N N . ARG A 1 230 ? 1.054 7.176 3.499 1.00 95.94 230 ARG A N 1
ATOM 1775 C CA . ARG A 1 230 ? 0.060 8.220 3.751 1.00 95.94 230 ARG A CA 1
ATOM 1776 C C . ARG A 1 230 ? -1.070 7.757 4.671 1.00 95.94 230 ARG A C 1
ATOM 1778 O O . ARG A 1 230 ? -1.699 8.600 5.299 1.00 95.94 230 ARG A O 1
ATOM 1785 N N . GLY A 1 231 ? -1.267 6.450 4.837 1.00 95.19 231 GLY A N 1
ATOM 1786 C CA . GLY A 1 231 ? -2.227 5.868 5.775 1.00 95.19 231 GLY A CA 1
ATOM 1787 C C . GLY A 1 231 ? -1.981 6.259 7.238 1.00 95.19 231 GLY A C 1
ATOM 1788 O O . GLY A 1 231 ? -2.906 6.246 8.038 1.00 95.19 231 GLY A O 1
ATOM 1789 N N . VAL A 1 232 ? -0.777 6.705 7.624 1.00 96.19 232 VAL A N 1
ATOM 1790 C CA . VAL A 1 232 ? -0.573 7.244 8.988 1.00 96.19 232 VAL A CA 1
ATOM 1791 C C . VAL A 1 232 ? -1.278 8.583 9.217 1.00 96.19 232 VAL A C 1
ATOM 1793 O O . VAL A 1 232 ? -1.486 8.969 10.362 1.00 96.19 232 VAL A O 1
ATOM 1796 N N . ARG A 1 233 ? -1.686 9.290 8.155 1.00 94.94 233 ARG A N 1
ATOM 1797 C CA . ARG A 1 233 ? -2.445 10.544 8.274 1.00 94.94 233 ARG A CA 1
ATOM 1798 C C . ARG A 1 233 ? -3.857 10.326 8.810 1.00 94.94 233 ARG A C 1
ATOM 1800 O O . ARG A 1 233 ? -4.416 11.269 9.358 1.00 94.94 233 ARG A O 1
ATOM 1807 N N . LEU A 1 234 ? -4.375 9.093 8.746 1.00 93.50 234 LEU A N 1
ATOM 1808 C CA . LEU A 1 234 ? -5.631 8.704 9.398 1.00 93.50 234 LEU A CA 1
ATOM 1809 C C . LEU A 1 234 ? -5.582 8.928 10.927 1.00 93.50 234 LEU A C 1
ATOM 1811 O O . LEU A 1 234 ? -6.627 9.016 11.563 1.00 93.50 234 LEU A O 1
ATOM 1815 N N . ILE A 1 235 ? -4.378 9.010 11.520 1.00 93.88 235 ILE A N 1
ATOM 1816 C CA . ILE A 1 235 ? -4.173 9.246 12.960 1.00 93.88 235 ILE A CA 1
ATOM 1817 C C . ILE A 1 235 ? -4.414 10.711 13.342 1.00 93.88 235 ILE A C 1
ATOM 1819 O O . ILE A 1 235 ? -4.702 11.021 14.497 1.00 93.88 235 ILE A O 1
ATOM 1823 N N . ASP A 1 236 ? -4.285 11.633 12.389 1.00 92.50 236 ASP A N 1
ATOM 1824 C CA . ASP A 1 236 ? -4.407 13.054 12.670 1.00 92.50 236 ASP A CA 1
ATOM 1825 C C . ASP A 1 236 ? -5.863 13.408 13.032 1.00 92.50 236 ASP A C 1
ATOM 1827 O O . ASP A 1 236 ? -6.749 13.264 12.189 1.00 92.50 236 ASP A O 1
ATOM 1831 N N . PRO A 1 237 ? -6.142 13.933 14.241 1.00 85.25 237 PRO A N 1
ATOM 1832 C CA . PRO A 1 237 ? -7.498 14.290 14.657 1.00 85.25 237 PRO A CA 1
ATOM 1833 C C . PRO A 1 237 ? -8.104 15.426 13.824 1.00 85.25 237 PRO A C 1
ATOM 1835 O O . PRO A 1 237 ? -9.317 15.620 13.843 1.00 85.25 237 PRO A O 1
ATOM 1838 N N . THR A 1 238 ? -7.276 16.198 13.111 1.00 85.38 238 THR A N 1
ATOM 1839 C CA . THR A 1 238 ? -7.758 17.223 12.173 1.00 85.38 238 THR A CA 1
ATOM 1840 C C . THR A 1 238 ? -8.299 16.616 10.880 1.00 85.38 238 THR A C 1
ATOM 1842 O O . THR A 1 238 ? -9.047 17.272 10.153 1.00 85.38 238 THR A O 1
ATOM 1845 N N . PHE A 1 239 ? -7.940 15.365 10.587 1.00 81.19 239 PHE A N 1
ATOM 1846 C CA . PHE A 1 239 ? -8.446 14.649 9.436 1.00 81.19 239 PHE A CA 1
ATOM 1847 C C . PHE A 1 239 ? -9.861 14.144 9.737 1.00 81.19 239 PHE A C 1
ATOM 1849 O O . PHE A 1 239 ? -10.152 13.658 10.829 1.00 81.19 239 PHE A O 1
ATOM 1856 N N . GLN A 1 240 ? -10.763 14.228 8.756 1.00 68.25 240 GLN A N 1
ATOM 1857 C CA . GLN A 1 240 ? -12.183 13.862 8.909 1.00 68.25 240 GLN A CA 1
ATOM 1858 C C . GLN A 1 240 ? -12.422 12.387 9.305 1.00 68.25 240 GLN A C 1
ATOM 1860 O O . GLN A 1 240 ? -13.545 11.989 9.597 1.00 68.25 240 GLN A O 1
ATOM 1865 N N . GLN A 1 241 ? -11.365 11.580 9.371 1.00 65.56 241 GLN A N 1
ATOM 1866 C CA . GLN A 1 241 ? -11.391 10.151 9.665 1.00 65.56 241 GLN A CA 1
ATOM 1867 C C . GLN A 1 241 ? -11.187 9.820 11.142 1.00 65.56 241 GLN A C 1
ATOM 1869 O O . GLN A 1 241 ? -10.971 8.659 11.473 1.00 65.56 241 GLN A O 1
ATOM 1874 N N . GLY A 1 242 ? -11.359 10.779 12.058 1.00 72.81 242 GLY A N 1
ATOM 1875 C CA . GLY A 1 242 ? -11.478 10.456 13.486 1.00 72.81 242 GLY A CA 1
ATOM 1876 C C . GLY A 1 242 ? -12.527 9.363 13.767 1.00 72.81 242 GLY A C 1
ATOM 1877 O O . GLY A 1 242 ? -12.413 8.635 14.748 1.00 72.81 242 GLY A O 1
ATOM 1878 N N . ARG A 1 243 ? -13.513 9.187 12.872 1.00 80.31 243 ARG A N 1
ATOM 1879 C CA . ARG A 1 243 ? -14.462 8.063 12.882 1.00 80.31 243 ARG A CA 1
ATOM 1880 C C . ARG A 1 243 ? -13.791 6.695 12.706 1.00 80.31 243 ARG A C 1
ATOM 1882 O O . ARG A 1 243 ? -14.182 5.758 13.388 1.00 80.31 243 ARG A O 1
ATOM 1889 N N . PHE A 1 244 ? -12.782 6.576 11.844 1.00 85.06 244 PHE A N 1
ATOM 1890 C CA . PHE A 1 244 ? -12.091 5.311 11.596 1.00 85.06 244 PHE A CA 1
ATOM 1891 C C . PHE A 1 244 ? -11.314 4.832 12.822 1.00 85.06 244 PHE A C 1
ATOM 1893 O O . PHE A 1 244 ? -11.465 3.686 13.233 1.00 85.06 244 PHE A O 1
ATOM 1900 N N . LEU A 1 245 ? -10.526 5.715 13.447 1.00 89.31 245 LEU A N 1
ATOM 1901 C CA . LEU A 1 245 ? -9.811 5.354 14.673 1.00 89.31 245 LEU A CA 1
ATOM 1902 C C . LEU A 1 245 ? -10.777 4.960 15.790 1.00 89.31 245 LEU A C 1
ATOM 1904 O O . LEU A 1 245 ? -10.558 3.940 16.434 1.00 89.31 245 LEU A O 1
ATOM 1908 N N . LYS A 1 246 ? -11.882 5.698 15.957 1.00 89.50 246 LYS A N 1
ATOM 1909 C CA . LYS A 1 246 ? -12.932 5.338 16.920 1.00 89.50 246 LYS A CA 1
ATOM 1910 C C . LYS A 1 246 ? -13.520 3.957 16.643 1.00 89.50 246 LYS A C 1
ATOM 1912 O O . LYS A 1 246 ? -13.642 3.168 17.568 1.00 89.50 246 LYS A O 1
ATOM 1917 N N . LEU A 1 247 ? -13.816 3.634 15.382 1.00 86.69 247 LEU A N 1
ATOM 1918 C CA . LEU A 1 247 ? -14.321 2.314 14.994 1.00 86.69 247 LEU A CA 1
ATOM 1919 C C . LEU A 1 247 ? -13.330 1.196 15.360 1.00 86.69 247 LEU A C 1
ATOM 1921 O O . LEU A 1 247 ? -13.731 0.148 15.869 1.00 86.69 247 LEU A O 1
ATOM 1925 N N . LEU A 1 248 ? -12.034 1.410 15.109 1.00 90.38 248 LEU A N 1
ATOM 1926 C CA . LEU A 1 248 ? -10.989 0.453 15.475 1.00 90.38 248 LEU A CA 1
ATOM 1927 C C . LEU A 1 248 ? -10.856 0.304 16.997 1.00 90.38 248 LEU A C 1
ATOM 1929 O O . LEU A 1 248 ? -10.734 -0.817 17.492 1.00 90.38 248 LEU A O 1
ATOM 1933 N N . GLU A 1 249 ? -10.912 1.409 17.739 1.00 90.62 249 GLU A N 1
ATOM 1934 C CA . GLU A 1 249 ? -10.861 1.423 19.204 1.00 90.62 249 GLU A CA 1
ATOM 1935 C C . GLU A 1 249 ? -12.070 0.711 19.829 1.00 90.62 249 GLU A C 1
ATOM 1937 O O . GLU A 1 249 ? -11.895 -0.154 20.688 1.00 90.62 249 GLU A O 1
ATOM 1942 N N . GLU A 1 250 ? -13.286 1.010 19.363 1.00 90.62 250 GLU A N 1
ATOM 1943 C CA . GLU A 1 250 ? -14.537 0.380 19.811 1.00 90.62 250 GLU A CA 1
ATOM 1944 C C . GLU A 1 250 ? -14.506 -1.136 19.606 1.00 90.62 250 GLU A C 1
ATOM 1946 O O . GLU A 1 250 ? -14.915 -1.904 20.480 1.00 90.62 250 GLU A O 1
ATOM 1951 N N . LYS A 1 251 ? -13.949 -1.579 18.475 1.00 88.25 251 LYS A N 1
ATOM 1952 C CA . LYS A 1 251 ? -13.781 -2.998 18.153 1.00 88.25 251 LYS A CA 1
ATOM 1953 C C . LYS A 1 251 ? -12.519 -3.627 18.764 1.00 88.25 251 LYS A C 1
ATOM 1955 O O . LYS A 1 251 ? -12.254 -4.799 18.511 1.00 88.25 251 LYS A O 1
ATOM 1960 N N . ARG A 1 252 ? -11.766 -2.884 19.587 1.00 90.69 252 ARG A N 1
ATOM 1961 C CA . ARG A 1 252 ? -10.537 -3.321 20.281 1.00 90.69 252 ARG A CA 1
ATOM 1962 C C . ARG A 1 252 ? -9.449 -3.858 19.344 1.00 90.69 252 ARG A C 1
ATOM 1964 O O . ARG A 1 252 ? -8.758 -4.822 19.671 1.00 90.69 252 ARG A O 1
ATOM 1971 N N . PHE A 1 253 ? -9.283 -3.223 18.189 1.00 92.38 253 PHE A N 1
ATOM 1972 C CA . PHE A 1 253 ? -8.230 -3.568 17.239 1.00 92.38 253 PHE A CA 1
ATOM 1973 C C . PHE A 1 253 ? -6.849 -3.172 17.748 1.00 92.38 253 PHE A C 1
ATOM 1975 O O . PHE A 1 253 ? -6.662 -2.106 18.336 1.00 92.38 253 PHE A O 1
ATOM 1982 N N . HIS A 1 254 ? -5.846 -3.991 17.430 1.00 93.00 254 HIS A N 1
ATOM 1983 C CA . HIS A 1 254 ? -4.459 -3.557 17.535 1.00 93.00 254 HIS A CA 1
ATOM 1984 C C . HIS A 1 254 ? -4.146 -2.590 16.392 1.00 93.00 254 HIS A C 1
ATOM 1986 O O . HIS A 1 254 ? -4.162 -2.977 15.225 1.00 93.00 254 HIS A O 1
ATOM 1992 N N . ILE A 1 255 ? -3.863 -1.332 16.726 1.00 94.88 255 ILE A N 1
ATOM 1993 C CA . ILE A 1 255 ? -3.524 -0.296 15.747 1.00 94.88 255 ILE A CA 1
ATOM 1994 C C . ILE A 1 255 ? -2.021 -0.070 15.793 1.00 94.88 255 ILE A C 1
ATOM 1996 O O . ILE A 1 255 ? -1.481 0.345 16.818 1.00 94.88 255 ILE A O 1
ATOM 2000 N N . TRP A 1 256 ? -1.340 -0.375 14.696 1.00 95.88 256 TRP A N 1
ATOM 2001 C CA . TRP A 1 256 ? 0.098 -0.193 14.550 1.00 95.88 256 TRP A CA 1
ATOM 2002 C C . TRP A 1 256 ? 0.366 0.894 13.519 1.00 95.88 256 TRP A C 1
ATOM 2004 O O . TRP A 1 256 ? -0.276 0.943 12.474 1.00 95.88 256 TRP A O 1
ATOM 2014 N N . ALA A 1 257 ? 1.322 1.769 13.795 1.00 96.44 257 ALA A N 1
ATOM 2015 C CA . ALA A 1 257 ? 1.705 2.850 12.904 1.00 96.44 257 ALA A CA 1
ATOM 2016 C C . ALA A 1 257 ? 3.200 2.790 12.603 1.00 96.44 257 ALA A C 1
ATOM 2018 O O . ALA A 1 257 ? 4.035 2.645 13.500 1.00 96.44 257 ALA A O 1
ATOM 2019 N N . CYS A 1 258 ? 3.551 2.934 11.327 1.00 96.31 258 CYS A N 1
ATOM 2020 C CA . CYS A 1 258 ? 4.939 3.000 10.902 1.00 96.31 258 CYS A CA 1
ATOM 2021 C C . CYS A 1 258 ? 5.623 4.242 11.487 1.00 96.31 258 CYS A C 1
ATOM 2023 O O . CYS A 1 258 ? 5.330 5.365 11.069 1.00 96.31 258 CYS A O 1
ATOM 2025 N N . SER A 1 259 ? 6.592 4.039 12.379 1.00 96.75 259 SER A N 1
ATOM 2026 C CA . SER A 1 259 ? 7.360 5.112 13.029 1.00 96.75 259 SER A CA 1
ATOM 2027 C C . SER A 1 259 ? 8.000 6.071 12.019 1.00 96.75 259 SER A C 1
ATOM 2029 O O . SER A 1 259 ? 7.879 7.285 12.138 1.00 96.75 259 SER A O 1
ATOM 2031 N N . ARG A 1 260 ? 8.607 5.544 10.948 1.00 96.44 260 ARG A N 1
ATOM 2032 C CA . ARG A 1 260 ? 9.233 6.368 9.902 1.00 96.44 260 ARG A CA 1
ATOM 2033 C C . ARG A 1 260 ? 8.225 7.214 9.121 1.00 96.44 260 ARG A C 1
ATOM 2035 O O . ARG A 1 260 ? 8.557 8.319 8.701 1.00 96.44 260 ARG A O 1
ATOM 2042 N N . SER A 1 261 ? 7.012 6.700 8.912 1.00 96.50 261 SER A N 1
ATOM 2043 C CA . SER A 1 261 ? 5.956 7.456 8.230 1.00 96.50 261 SER A CA 1
ATOM 2044 C C . SER A 1 261 ? 5.398 8.545 9.151 1.00 96.50 261 SER A C 1
ATOM 2046 O O . SER A 1 261 ? 5.203 9.669 8.701 1.00 96.50 261 SER A O 1
ATOM 2048 N N . LEU A 1 262 ? 5.219 8.251 10.444 1.00 97.12 262 LEU A N 1
ATOM 2049 C CA . LEU A 1 262 ? 4.827 9.244 11.452 1.00 97.12 262 LEU A CA 1
ATOM 2050 C C . LEU A 1 262 ? 5.812 10.415 11.515 1.00 97.12 262 LEU A C 1
ATOM 2052 O O . LEU A 1 262 ? 5.381 11.563 11.425 1.00 97.12 262 LEU A O 1
ATOM 2056 N N . ALA A 1 263 ? 7.114 10.122 11.586 1.00 96.88 263 ALA A N 1
ATOM 2057 C CA . ALA A 1 263 ? 8.172 11.130 11.567 1.00 96.88 263 ALA A CA 1
ATOM 2058 C C . ALA A 1 263 ? 8.115 11.990 10.293 1.00 96.88 263 ALA A C 1
ATOM 2060 O O . ALA A 1 263 ? 8.173 13.216 10.352 1.00 96.88 263 ALA A O 1
ATOM 2061 N N . TYR A 1 264 ? 7.940 11.355 9.126 1.00 97.12 264 TYR A N 1
ATOM 2062 C CA . TYR A 1 264 ? 7.864 12.056 7.841 1.00 97.12 264 TYR A CA 1
ATOM 2063 C C . TYR A 1 264 ? 6.701 13.060 7.774 1.00 97.12 264 TYR A C 1
ATOM 2065 O O . TYR A 1 264 ? 6.875 14.159 7.251 1.00 97.12 264 TYR A O 1
ATOM 2073 N N . TYR A 1 265 ? 5.532 12.703 8.317 1.00 96.50 265 TYR A N 1
ATOM 2074 C CA . TYR A 1 265 ? 4.359 13.585 8.363 1.00 96.50 265 TYR A CA 1
ATOM 2075 C C . TYR A 1 265 ? 4.283 14.461 9.622 1.00 96.50 265 TYR A C 1
ATOM 2077 O O . TYR A 1 265 ? 3.315 15.205 9.757 1.00 96.50 265 TYR A O 1
ATOM 2085 N N . GLN A 1 266 ? 5.280 14.399 10.515 1.00 97.00 266 GLN A N 1
ATOM 2086 C CA . GLN A 1 266 ? 5.324 15.156 11.775 1.00 97.00 266 GLN A CA 1
ATOM 2087 C C . GLN A 1 266 ? 4.093 14.882 12.661 1.00 97.00 266 GLN A C 1
ATOM 2089 O O . GLN A 1 266 ? 3.461 15.791 13.198 1.00 97.00 266 GLN A O 1
ATOM 2094 N N . LEU A 1 267 ? 3.714 13.604 12.770 1.00 96.50 267 LEU A N 1
ATOM 2095 C CA . LEU A 1 267 ? 2.535 13.145 13.520 1.00 96.50 267 LEU A CA 1
ATOM 2096 C C . LEU A 1 267 ? 2.886 12.403 14.816 1.00 96.50 267 LEU A C 1
ATOM 2098 O O . LEU A 1 267 ? 1.985 11.896 15.477 1.00 96.50 267 LEU A O 1
ATOM 2102 N N . GLU A 1 268 ? 4.164 12.323 15.187 1.00 96.31 268 GLU A N 1
ATOM 2103 C CA . GLU A 1 268 ? 4.645 11.562 16.352 1.00 96.31 268 GLU A CA 1
ATOM 2104 C C . GLU A 1 268 ? 3.967 12.017 17.653 1.00 96.31 268 GLU A C 1
ATOM 2106 O O . GLU A 1 268 ? 3.454 11.188 18.401 1.00 96.31 268 GLU A O 1
ATOM 2111 N N . ASP A 1 269 ? 3.837 13.331 17.847 1.00 96.50 269 ASP A N 1
ATOM 2112 C CA . ASP A 1 269 ? 3.189 13.926 19.025 1.00 96.50 269 ASP A CA 1
ATOM 2113 C C . ASP A 1 269 ? 1.668 13.708 19.065 1.00 96.50 269 ASP A C 1
ATOM 2115 O O . ASP A 1 269 ? 1.016 13.924 20.089 1.00 96.50 269 ASP A O 1
ATOM 2119 N N . LYS A 1 270 ? 1.072 13.305 17.937 1.00 94.06 270 LYS A N 1
ATOM 2120 C CA . LYS A 1 270 ? -0.371 13.064 17.821 1.00 94.06 270 LYS A CA 1
ATOM 2121 C C . LYS A 1 270 ? -0.748 11.614 18.110 1.00 94.06 270 LYS A C 1
ATOM 2123 O O . LYS A 1 270 ? -1.936 11.323 18.249 1.00 94.06 270 LYS A O 1
ATOM 2128 N N . VAL A 1 271 ? 0.230 10.713 18.211 1.00 94.12 271 VAL A N 1
ATOM 2129 C CA . VAL A 1 271 ? -0.014 9.302 18.514 1.00 94.12 271 VAL A CA 1
ATOM 2130 C C . VAL A 1 271 ? -0.437 9.173 19.972 1.00 94.12 271 VAL A C 1
ATOM 2132 O O . VAL A 1 271 ? 0.333 9.450 20.889 1.00 94.12 271 VAL A O 1
ATOM 2135 N N . LYS A 1 272 ? -1.676 8.734 20.189 1.00 92.94 272 LYS A N 1
ATOM 2136 C CA . LYS A 1 272 ? -2.213 8.443 21.520 1.00 92.94 272 LYS A CA 1
ATOM 2137 C C . LYS A 1 272 ? -2.460 6.939 21.659 1.00 92.94 272 LYS A C 1
ATOM 21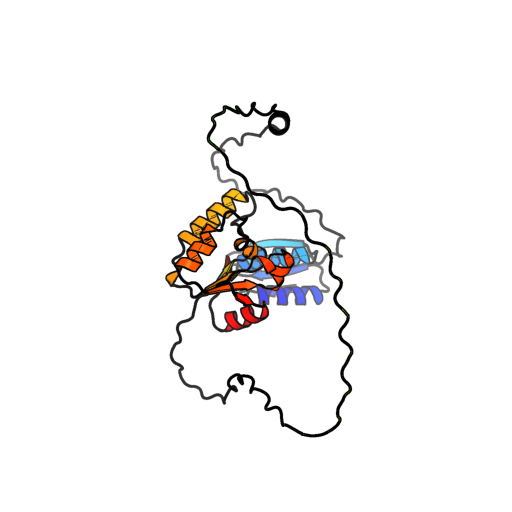39 O O . LYS A 1 272 ? -2.810 6.295 20.667 1.00 92.94 272 LYS A O 1
ATOM 2144 N N . PRO A 1 273 ? -2.300 6.363 22.864 1.00 90.50 273 PRO A N 1
ATOM 2145 C CA . PRO A 1 273 ? -2.759 5.004 23.134 1.00 90.50 273 PRO A CA 1
ATOM 2146 C C . PRO A 1 273 ? -4.232 4.848 22.710 1.00 90.50 273 PRO A C 1
ATOM 2148 O O . PRO A 1 273 ? -5.007 5.771 22.966 1.00 90.50 273 PRO A O 1
ATOM 2151 N N . PRO A 1 274 ? -4.619 3.728 22.069 1.00 92.06 274 PRO A N 1
ATOM 2152 C CA . PRO A 1 274 ? -3.914 2.440 22.027 1.00 92.06 274 PRO A CA 1
ATOM 2153 C C . PRO A 1 274 ? -2.954 2.244 20.838 1.00 92.06 274 PRO A C 1
ATOM 2155 O O . PRO A 1 274 ? -2.484 1.126 20.622 1.00 92.06 274 PRO A O 1
ATOM 2158 N N . ILE A 1 275 ? -2.654 3.289 20.060 1.00 93.44 275 ILE A N 1
ATOM 2159 C CA . ILE A 1 275 ? -1.816 3.170 18.862 1.00 93.44 275 ILE A CA 1
ATOM 2160 C C . ILE A 1 275 ? -0.370 2.844 19.256 1.00 93.44 275 ILE A C 1
ATOM 2162 O O . ILE A 1 275 ? 0.268 3.574 20.015 1.00 93.44 275 ILE A O 1
ATOM 2166 N N . GLN A 1 276 ? 0.156 1.751 18.710 1.00 95.38 276 GLN A N 1
ATOM 2167 C CA . GLN A 1 276 ? 1.542 1.327 18.883 1.00 95.38 276 GLN A CA 1
ATOM 2168 C C . GLN A 1 276 ? 2.382 1.762 17.683 1.00 95.38 276 GLN A C 1
ATOM 2170 O O . GLN A 1 276 ? 1.915 1.766 16.544 1.00 95.38 276 GLN A O 1
ATOM 2175 N N . THR A 1 277 ? 3.640 2.122 17.920 1.00 94.44 277 THR A N 1
ATOM 2176 C CA . THR A 1 277 ? 4.583 2.457 16.851 1.00 94.44 277 THR A CA 1
ATOM 2177 C C . THR A 1 277 ? 5.477 1.260 16.545 1.00 94.44 277 THR A C 1
ATOM 2179 O O . THR A 1 277 ? 5.961 0.580 17.448 1.00 94.44 277 THR A O 1
ATOM 2182 N N . ALA A 1 278 ? 5.696 0.989 15.259 1.00 93.12 278 ALA A N 1
ATOM 2183 C CA . ALA A 1 278 ? 6.506 -0.134 14.797 1.00 93.12 278 ALA A CA 1
ATOM 2184 C C . ALA A 1 278 ? 7.360 0.254 13.585 1.00 93.12 278 ALA A C 1
ATOM 2186 O O . ALA A 1 278 ? 7.017 1.160 12.818 1.00 93.12 278 ALA A O 1
ATOM 2187 N N . GLN A 1 279 ? 8.484 -0.435 13.394 1.00 92.62 279 GLN A N 1
ATOM 2188 C CA . GLN A 1 279 ? 9.321 -0.263 12.210 1.00 92.62 279 GLN A CA 1
ATOM 2189 C C . GLN A 1 279 ? 8.786 -1.115 11.051 1.00 92.62 279 GLN A C 1
ATOM 2191 O O . GLN A 1 279 ? 8.108 -2.121 11.244 1.00 92.62 279 GLN A O 1
ATOM 2196 N N . ILE A 1 280 ? 9.147 -0.766 9.811 1.00 83.44 280 ILE A N 1
ATOM 2197 C CA . ILE A 1 280 ? 8.804 -1.590 8.631 1.00 83.44 280 ILE A CA 1
ATOM 2198 C C . ILE A 1 280 ? 9.404 -3.003 8.742 1.00 83.44 280 ILE A C 1
ATOM 2200 O O . ILE A 1 280 ? 8.805 -3.967 8.275 1.00 83.44 280 ILE A O 1
ATOM 2204 N N . ALA A 1 281 ? 10.559 -3.147 9.397 1.00 85.44 281 ALA A N 1
ATOM 2205 C CA . ALA A 1 281 ? 11.158 -4.455 9.660 1.00 85.44 281 ALA A CA 1
ATOM 2206 C C . ALA A 1 281 ? 10.259 -5.348 10.536 1.00 85.44 281 ALA A C 1
ATOM 2208 O O . ALA A 1 281 ? 10.256 -6.567 10.373 1.00 85.44 281 ALA A O 1
ATOM 2209 N N . ASP A 1 282 ? 9.455 -4.757 11.423 1.00 82.88 282 ASP A N 1
ATOM 2210 C CA . ASP A 1 282 ? 8.486 -5.507 12.221 1.00 82.88 282 ASP A CA 1
ATOM 2211 C C . ASP A 1 282 ? 7.321 -5.984 11.347 1.00 82.88 282 ASP A C 1
ATOM 2213 O O . ASP A 1 282 ? 6.893 -7.126 11.484 1.00 82.88 282 ASP A O 1
ATOM 2217 N N . LEU A 1 283 ? 6.894 -5.183 10.359 1.00 79.69 283 LEU A N 1
ATOM 2218 C CA . LEU A 1 283 ? 5.922 -5.620 9.350 1.00 79.69 283 LEU A CA 1
ATOM 2219 C C . LEU A 1 283 ? 6.436 -6.841 8.574 1.00 79.69 283 LEU A C 1
ATOM 2221 O O . LEU A 1 283 ? 5.681 -7.778 8.353 1.00 79.69 283 LEU A O 1
ATOM 2225 N N . GLN A 1 284 ? 7.718 -6.873 8.197 1.00 78.88 284 GLN A N 1
ATOM 2226 C CA . GLN A 1 284 ? 8.303 -8.030 7.504 1.00 78.88 284 GLN A CA 1
ATOM 2227 C C . GLN A 1 284 ? 8.242 -9.300 8.362 1.00 78.88 284 GLN A C 1
ATOM 2229 O O . GLN A 1 284 ? 7.905 -10.370 7.855 1.00 78.88 284 GLN A O 1
ATOM 2234 N N . ARG A 1 285 ? 8.491 -9.186 9.672 1.00 81.44 285 ARG A N 1
ATOM 2235 C CA . ARG A 1 285 ? 8.320 -10.309 10.608 1.00 81.44 285 ARG A CA 1
ATOM 2236 C C . ARG A 1 285 ? 6.863 -10.752 10.693 1.00 81.44 285 ARG A C 1
ATOM 2238 O O . ARG A 1 285 ? 6.604 -11.949 10.701 1.00 81.44 285 ARG A O 1
ATOM 2245 N N . LEU A 1 286 ? 5.921 -9.807 10.692 1.00 74.62 286 LEU A N 1
ATOM 2246 C CA . LEU A 1 286 ? 4.491 -10.110 10.630 1.00 74.62 286 LEU A CA 1
ATOM 2247 C C . LEU A 1 286 ? 4.141 -10.842 9.317 1.00 74.62 286 LEU A C 1
ATOM 224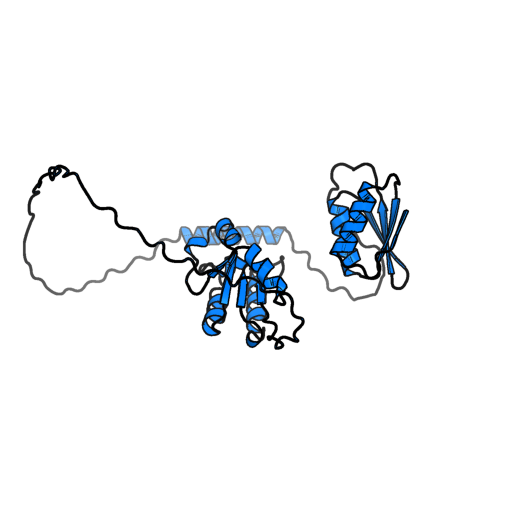9 O O . LEU A 1 286 ? 3.470 -11.867 9.347 1.00 74.62 286 LEU A O 1
ATOM 2253 N N . THR A 1 287 ? 4.661 -10.408 8.166 1.00 73.19 287 THR A N 1
ATOM 2254 C CA . THR A 1 287 ? 4.352 -11.040 6.865 1.00 73.19 287 THR A CA 1
ATOM 2255 C C . THR A 1 287 ? 4.803 -12.491 6.742 1.00 73.19 287 THR A C 1
ATOM 2257 O O . THR A 1 287 ? 4.243 -13.232 5.942 1.00 73.19 287 THR A O 1
ATOM 2260 N N . ALA A 1 288 ? 5.792 -12.914 7.535 1.00 76.38 288 ALA A N 1
ATOM 2261 C CA . ALA A 1 288 ? 6.243 -14.303 7.551 1.00 76.38 288 ALA A CA 1
ATOM 2262 C C . ALA A 1 288 ? 5.201 -15.257 8.163 1.00 76.38 288 ALA A C 1
ATOM 2264 O O . ALA A 1 288 ? 5.244 -16.458 7.906 1.00 76.38 288 ALA A O 1
ATOM 2265 N N . HIS A 1 289 ? 4.273 -14.727 8.964 1.00 74.25 289 HIS A N 1
ATOM 2266 C CA . HIS A 1 289 ? 3.291 -15.509 9.717 1.00 74.25 289 HIS A CA 1
ATOM 2267 C C . HIS A 1 289 ? 1.839 -15.145 9.394 1.00 74.25 289 HIS A C 1
ATOM 2269 O O . HIS A 1 289 ? 0.929 -15.888 9.762 1.00 74.25 289 HIS A O 1
ATOM 2275 N N . TYR A 1 290 ? 1.612 -14.023 8.711 1.00 76.88 290 TYR A N 1
ATOM 2276 C CA . TYR A 1 290 ? 0.289 -13.435 8.549 1.00 76.88 290 TYR A CA 1
ATOM 2277 C C . TYR A 1 290 ? -0.016 -13.090 7.099 1.00 76.88 290 TYR A C 1
ATOM 2279 O O . TYR A 1 290 ? 0.836 -12.602 6.352 1.00 76.88 290 TYR A O 1
ATOM 2287 N N . GLN A 1 291 ? -1.278 -13.286 6.722 1.00 77.19 291 GLN A N 1
ATOM 2288 C CA . GLN A 1 291 ? -1.788 -12.811 5.449 1.00 77.19 291 GLN A CA 1
ATOM 2289 C C . GLN A 1 291 ? -2.043 -11.305 5.553 1.00 77.19 291 GLN A C 1
ATOM 2291 O O . GLN A 1 291 ? -2.844 -10.846 6.373 1.00 77.19 291 GLN A O 1
ATOM 2296 N N . LEU A 1 292 ? -1.340 -10.538 4.719 1.00 79.25 292 LEU A N 1
ATOM 2297 C CA . LEU A 1 292 ? -1.553 -9.103 4.603 1.00 79.25 292 LEU A CA 1
ATOM 2298 C C . LEU A 1 292 ? -2.566 -8.799 3.509 1.00 79.25 292 LEU A C 1
ATOM 2300 O O . LEU A 1 292 ? -2.399 -9.220 2.361 1.00 79.25 292 LEU A O 1
ATOM 2304 N N . ILE A 1 293 ? -3.567 -7.997 3.855 1.00 81.81 293 ILE A N 1
ATOM 2305 C CA . ILE A 1 293 ? -4.466 -7.385 2.879 1.00 81.81 293 ILE A CA 1
ATOM 2306 C C . ILE A 1 293 ? -4.070 -5.922 2.740 1.00 81.81 293 ILE A C 1
ATOM 2308 O O . ILE A 1 293 ? -4.126 -5.168 3.708 1.00 81.81 293 ILE A O 1
ATOM 2312 N N . TRP A 1 294 ? -3.632 -5.551 1.540 1.00 83.06 294 TRP A N 1
ATOM 2313 C CA . TRP A 1 294 ? -3.165 -4.207 1.218 1.00 83.06 294 TRP A CA 1
ATOM 2314 C C . TRP A 1 294 ? -4.305 -3.383 0.630 1.00 83.06 294 TRP A C 1
ATOM 2316 O O . TRP A 1 294 ? -4.970 -3.844 -0.301 1.00 83.06 294 TRP A O 1
ATOM 2326 N N . ILE A 1 295 ? -4.502 -2.180 1.169 1.00 80.25 295 ILE A N 1
ATOM 2327 C CA . ILE A 1 295 ? -5.492 -1.198 0.711 1.00 80.25 295 ILE A CA 1
ATOM 2328 C C . ILE A 1 295 ? -4.816 0.159 0.525 1.00 80.25 295 ILE A C 1
ATOM 2330 O O . ILE A 1 295 ? -3.980 0.541 1.386 1.00 80.25 295 ILE A O 1
#

Sequence (295 aa):
MQLDLRGQTVTQAIAIVRQALDDAEDTEFEVITDSEVVKLNLSNAIAKLGYQCRFERKGASFVVTVKTGKKSRKPTPSNNSSSGVRREISAFPAKTVDRGEVRAARQRDRERRERRTNAPGDPVDQATSAGSRPTTNEAPQTRTRTERPTAPREPAASTRARKETPERPQAPRPGASGSNGGPNLPTLNWLVVQHEQIGDRDARLGTELLSDFLDSLDLARFQGVFLVHRGVRLIDPTFQQGRFLKLLEEKRFHIWACSRSLAYYQLEDKVKPPIQTAQIADLQRLTAHYQLIWI

Secondary structure (DSSP, 8-state):
-EEE-TT--HHHHHHHHHHHHHH--SSEEEEEES-HHHHHHHHHHHHHTT-EEEEEEETTEEEEEEE--S--S----------------PPP------HHHHHHHHHHHHHHHHHHHTPPPPP------------------------PPPPPPP---------PPP---PPPP---------------EEEEE--SSSSSS-HHHHHHHHHHHHHHS-GGGEEEEEE-GGGGGGG-TTSTTHHHHHHHHHTT-EEEEEHHHHHHHT-GGG--TTPEEE-HHHHHHHHTTSEEEE-

InterPro domains:
  IPR036868 TusA-like domain superfamily [G3DSA:3.30.110.40] (1-78)

pLDDT: mean 76.82, std 21.27, range [37.0, 98.25]

Foldseek 3Di:
DEAEQEPHDLVRLLVVVVVCLVPDPDQKYKYKYLDPVSVVSNCVSCVVVQWDWDWDDDDSIIIIMIGPDDRPPDDDPDDDDDDDDDDDDDDDDDPPDDPVVVVVVVVVVVVVVVCVVPPPDDDDDDDDDDDDDDDDDDDDDDDDDDDDDDDDDDDDDDDDDDDDDPDDPDDDDPDDDDDDPPPPDPAAAEEEEAACFQDDDDRVVRNVVVLVVLVPDPCVSHQAYEYHHHSCVCLPPVDPNPVVVVVCVVVVHAAEYEPVNCVVVVCPVSDDPPYHYDHVVVVVVSVVRHDYDYD